Protein AF-A0A3M6WVE4-F1 (afdb_monomer)

Sequence (237 aa):
MPLAWTKKDKSYTLFGTTLKMPQSNSGRPRVLLFDIGGVCVVSPFQAILDYEKSKGIPPGWVNHSISATNPNGAWQKIERGDILLDADFFREFKADLQDEKRWRTYYAKYLASKREEKISDAAEEAAYQVPPVPDIDSEWLYWEMMRIARQPDPHMYPALKRLRRAADQSDGKLIIAALSNTSIFPPGHPFNDEKTPDGRQNKELKSLFDVFVSSAHVGMRKPDEDIYWYAITRVHE

Foldseek 3Di:
DPDQADPPQRWGQDPNDIDRDPDDPVDDDQEDEDEQAVFFFDHLVVLVQVQCVVQVHLPCLLVLLVVVCPPPALLNCQLLQVDAPDPVSLVRSQVSQQDQVSQLLVVLVSVCVVVVHDSVVSSVVSVPDRDHRDRDNSVVSVVSSVVRSLHGDPPNNVVLVVLLVVCVVVVSSHFYEYDYRDGDHPPPPLCCDCVHPNNVSVVVVVVSGPYYHRNSVNSHDPPDVVSVVVRVVRSVD

Nearest PDB structures (foldseek):
  5ak6-assembly1_A  TM=7.294E-01  e=6.846E-08  Homo sapiens
  4hai-assembly1_A  TM=7.499E-01  e=1.419E-07  Homo sapiens
  5ai8-assembly1_A-2  TM=7.772E-01  e=2.630E-07  Homo sapiens
  5alj-assembly1_A-2  TM=7.999E-01  e=4.874E-07  Homo sapiens
  5mwa-assembly1_A  TM=7.809E-01  e=7.634E-07  Homo sapiens

Mean predicted aligned error: 6.75 Å

pLDDT: mean 90.73, std 11.92, range [47.16, 98.62]

Solvent-accessible surface area (backbone atoms only — not comparable to full-atom values): 13269 Å² total; per-residue (Å²): 129,83,66,60,60,40,85,89,75,47,32,34,51,58,95,87,43,75,45,68,60,73,81,77,67,90,66,76,74,48,64,49,80,34,54,40,74,57,47,38,14,34,40,33,65,53,44,53,50,54,50,26,56,76,70,73,41,72,81,58,56,67,63,49,35,59,60,70,35,59,79,77,24,46,67,47,30,28,22,19,43,78,46,68,69,47,72,66,40,38,51,44,40,34,52,60,60,52,45,58,70,60,43,52,54,50,50,19,49,51,50,10,67,74,67,78,48,57,55,73,66,30,42,61,54,37,74,78,65,60,73,79,68,67,89,66,63,44,57,64,50,50,52,48,18,55,57,46,38,66,42,66,22,90,63,42,34,64,48,49,55,52,49,36,55,50,25,72,73,39,80,77,54,32,43,40,32,34,53,32,77,34,67,61,76,53,90,85,38,59,67,73,29,65,90,36,74,56,8,38,50,48,51,55,57,56,70,54,33,85,38,77,48,45,15,21,85,70,64,30,41,84,89,46,65,66,45,54,53,52,53,54,51,62,74,73,111

Organism: Hortaea werneckii (NCBI:txid91943)

Radius of gyration: 20.81 Å; Cα contacts (8 Å, |Δi|>4): 314; chains: 1; bounding box: 44×50×58 Å

Secondary structure (DSSP, 8-state):
---SEETTTTEEEETTEEEEPPP--SSPPSEEEE--BTTTB--THHHHHHHHHHTT--TTHHHHHHHHTTTTSHHHHHHHTSS-SSHHHHHHHHHHH--HHHHHHHHHHHHHHHHT--HHHHHHHHHHHPPPPP---HHHHHHHHHHHTTSBPTTHHHHHHHHHHHHHTTTTS-EEEEEE----PPTT-GGG-TTSHHHHHHHHHHTT-SEEEEHHHHT--TTSHHHHHHHHHHHH-

InterPro domains:
  IPR023214 HAD superfamily [G3DSA:3.40.50.1000] (29-236)
  IPR036412 HAD-like superfamily [SSF56784] (29-234)
  IPR052898 Acyl-CoA dehydrogenase 10-like [PTHR47829] (20-235)

Structure (mmCIF, N/CA/C/O backbone):
data_AF-A0A3M6WVE4-F1
#
_entry.id   AF-A0A3M6WVE4-F1
#
loop_
_atom_site.group_PDB
_atom_site.id
_atom_site.type_symbol
_atom_site.label_atom_id
_atom_site.label_alt_id
_atom_site.label_comp_id
_atom_site.label_asym_id
_atom_site.label_entity_id
_atom_site.label_seq_id
_atom_site.pdbx_PDB_ins_code
_atom_site.Cartn_x
_atom_site.Cartn_y
_atom_site.Cartn_z
_atom_site.occupancy
_atom_site.B_iso_or_equiv
_atom_site.auth_seq_id
_atom_site.auth_comp_id
_atom_site.auth_asym_id
_atom_site.auth_atom_id
_atom_site.pdbx_PDB_model_num
ATOM 1 N N . MET A 1 1 ? 16.506 23.354 7.898 1.00 47.16 1 MET A N 1
ATOM 2 C CA . MET A 1 1 ? 15.187 23.135 7.266 1.00 47.16 1 MET A CA 1
ATOM 3 C C . MET A 1 1 ? 14.114 23.628 8.224 1.00 47.16 1 MET A C 1
ATOM 5 O O . MET A 1 1 ? 14.291 23.402 9.419 1.00 47.16 1 MET A O 1
ATOM 9 N N . PRO A 1 2 ? 13.069 24.338 7.766 1.00 52.34 2 PRO A N 1
ATOM 10 C CA . PRO A 1 2 ? 11.946 24.672 8.635 1.00 52.34 2 PRO A CA 1
ATOM 11 C C . PRO A 1 2 ? 11.352 23.380 9.209 1.00 52.34 2 PRO A C 1
ATOM 13 O O . PRO A 1 2 ? 11.280 22.365 8.515 1.00 52.34 2 PRO A O 1
ATOM 16 N N . LEU A 1 3 ? 10.987 23.396 10.492 1.00 51.31 3 LEU A N 1
ATOM 17 C CA . LEU A 1 3 ? 10.237 22.295 11.090 1.00 51.31 3 LEU A CA 1
ATOM 18 C C . LEU A 1 3 ? 8.945 22.123 10.286 1.00 51.31 3 LEU A C 1
ATOM 20 O O . LEU A 1 3 ? 8.269 23.111 10.010 1.00 51.31 3 LEU A O 1
ATOM 24 N N . ALA A 1 4 ? 8.583 20.881 9.954 1.00 59.62 4 ALA A N 1
ATOM 25 C CA . ALA A 1 4 ? 7.329 20.578 9.256 1.00 59.62 4 ALA A CA 1
ATOM 26 C C . ALA A 1 4 ? 6.090 21.114 10.004 1.00 59.62 4 ALA A C 1
ATOM 28 O O . ALA A 1 4 ? 5.027 21.283 9.413 1.00 59.62 4 ALA A O 1
ATOM 29 N N . TRP A 1 5 ? 6.243 21.409 11.298 1.00 57.81 5 TRP A N 1
ATOM 30 C CA . TRP A 1 5 ? 5.212 21.957 12.158 1.00 57.81 5 TRP A CA 1
ATOM 31 C C . TRP A 1 5 ? 5.747 23.058 13.078 1.00 57.81 5 TRP A C 1
ATOM 33 O O . TRP A 1 5 ? 6.749 22.875 13.777 1.00 57.81 5 TRP A O 1
ATOM 43 N N . THR A 1 6 ? 5.022 24.173 13.150 1.00 67.94 6 THR A N 1
ATOM 44 C CA . THR A 1 6 ? 5.296 25.282 14.066 1.00 67.94 6 THR A CA 1
ATOM 45 C C . THR A 1 6 ? 4.200 25.389 15.127 1.00 67.94 6 THR A C 1
ATOM 47 O O . THR A 1 6 ? 3.062 25.792 14.892 1.00 67.94 6 THR A O 1
ATOM 50 N N . LYS A 1 7 ? 4.570 25.073 16.377 1.00 63.41 7 LYS A N 1
ATOM 51 C CA . LYS A 1 7 ? 3.687 25.196 17.555 1.00 63.41 7 LYS A CA 1
ATOM 52 C C . LYS A 1 7 ? 3.158 26.617 17.778 1.00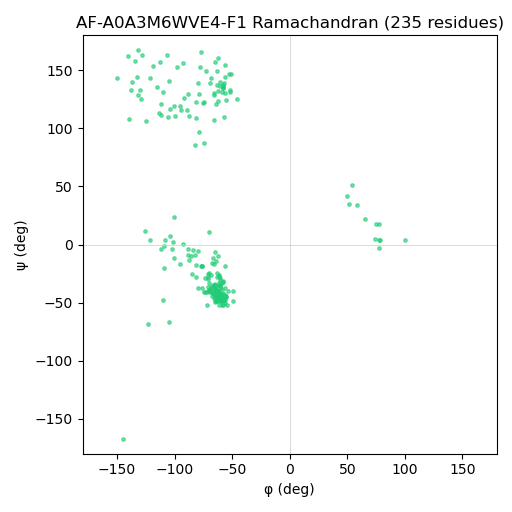 63.41 7 LYS A C 1
ATOM 54 O O . LYS A 1 7 ? 2.074 26.779 18.327 1.00 63.41 7 LYS A O 1
ATOM 59 N N . LYS A 1 8 ? 3.949 27.629 17.404 1.00 70.44 8 LYS A N 1
ATOM 60 C CA . LYS A 1 8 ? 3.720 29.042 17.743 1.00 70.44 8 LYS A CA 1
ATOM 61 C C . LYS A 1 8 ? 2.527 29.648 17.001 1.00 70.44 8 LYS A C 1
ATOM 63 O O . LYS A 1 8 ? 1.805 30.451 17.576 1.00 70.44 8 LYS A O 1
ATOM 68 N N . ASP A 1 9 ? 2.322 29.261 15.751 1.00 73.00 9 ASP A N 1
ATOM 69 C CA . ASP A 1 9 ? 1.288 29.798 14.860 1.00 73.00 9 ASP A CA 1
ATOM 70 C C . ASP A 1 9 ? 0.316 28.715 14.360 1.00 73.00 9 ASP A C 1
ATOM 72 O O . ASP A 1 9 ? -0.573 29.009 13.561 1.00 73.00 9 ASP A O 1
ATOM 76 N N . LYS A 1 10 ? 0.470 27.471 14.847 1.00 71.19 10 LYS A N 1
ATOM 77 C CA . LYS A 1 10 ? -0.303 26.290 14.434 1.00 71.19 10 LYS A CA 1
ATOM 78 C C . LYS A 1 10 ? -0.317 26.109 12.912 1.00 71.19 10 LYS A C 1
ATOM 80 O O . LYS A 1 10 ? -1.324 25.666 12.355 1.00 71.19 10 LYS A O 1
ATOM 85 N N . SER A 1 11 ? 0.778 26.458 12.241 1.00 73.56 11 SER A N 1
ATOM 86 C CA . SER A 1 11 ? 0.934 26.195 10.818 1.00 73.56 11 SER A CA 1
ATOM 87 C C . SER A 1 11 ? 1.758 24.928 10.581 1.00 73.56 11 SER A C 1
ATOM 89 O O . SER A 1 11 ? 2.541 24.485 11.430 1.00 73.56 11 SER A O 1
ATOM 91 N N . TYR A 1 12 ? 1.508 24.277 9.450 1.00 75.62 12 TYR A N 1
ATOM 92 C CA . TYR A 1 12 ? 2.340 23.185 8.964 1.00 75.62 12 TYR A CA 1
ATOM 93 C C . TYR A 1 12 ? 2.546 23.343 7.464 1.00 75.62 12 TYR A C 1
ATOM 95 O O . TYR A 1 12 ? 1.635 23.745 6.738 1.00 75.62 12 TYR A O 1
ATOM 103 N N . THR A 1 13 ? 3.762 23.065 7.004 1.00 70.75 13 THR A N 1
ATOM 104 C CA . THR A 1 13 ? 4.101 23.146 5.584 1.00 70.75 13 THR A CA 1
ATOM 105 C C . THR A 1 13 ? 4.066 21.746 5.002 1.00 70.75 13 THR A C 1
ATOM 107 O O . THR A 1 13 ? 4.924 20.919 5.308 1.00 70.75 13 THR A O 1
ATOM 110 N N . LEU A 1 14 ? 3.076 21.487 4.151 1.00 61.97 14 LEU A N 1
ATOM 111 C CA . LEU A 1 14 ? 2.953 20.242 3.404 1.00 61.97 14 LEU A CA 1
ATOM 112 C C . LEU A 1 14 ? 3.177 20.545 1.920 1.00 61.97 14 LEU A C 1
ATOM 114 O O . LEU A 1 14 ? 2.488 21.386 1.349 1.00 61.97 14 LEU A O 1
ATOM 118 N N . PHE A 1 15 ? 4.179 19.907 1.308 1.00 69.31 15 PHE A N 1
ATOM 119 C CA . PHE A 1 15 ? 4.539 20.100 -0.108 1.00 69.31 15 PHE A CA 1
ATOM 120 C C . PHE A 1 15 ? 4.696 21.578 -0.526 1.00 69.31 15 PHE A C 1
ATOM 122 O O . PHE A 1 15 ? 4.213 21.999 -1.571 1.00 69.31 15 PHE A O 1
ATOM 129 N N . GLY A 1 16 ? 5.333 22.397 0.318 1.00 70.69 16 GLY A N 1
ATOM 130 C CA . GLY A 1 16 ? 5.539 23.828 0.050 1.00 70.69 16 GLY A CA 1
ATOM 131 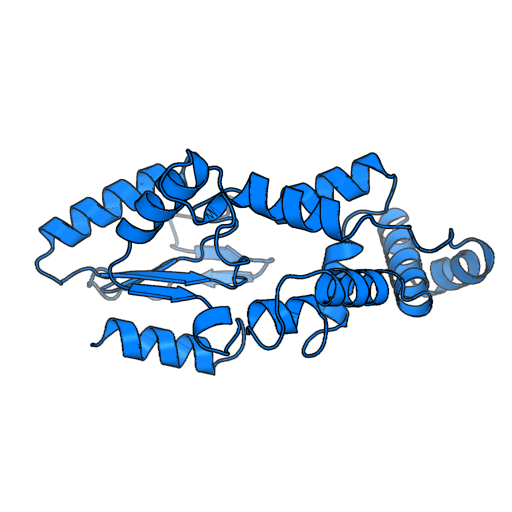C C . GLY A 1 16 ? 4.312 24.717 0.290 1.00 70.69 16 GLY A C 1
ATOM 132 O O . GLY A 1 16 ? 4.427 25.937 0.218 1.00 70.69 16 GLY A O 1
ATOM 133 N N . THR A 1 17 ? 3.164 24.137 0.649 1.00 69.31 17 THR A N 1
ATOM 134 C CA . THR A 1 17 ? 1.969 24.884 1.050 1.00 69.31 17 THR A CA 1
ATOM 135 C C . THR A 1 17 ? 1.924 25.006 2.566 1.00 69.31 17 THR A C 1
ATOM 137 O O . THR A 1 17 ? 1.854 24.003 3.276 1.00 69.31 17 THR A O 1
ATOM 140 N N . THR A 1 18 ? 1.947 26.235 3.079 1.00 79.81 18 THR A N 1
ATOM 141 C CA . THR A 1 18 ? 1.724 26.495 4.506 1.00 79.81 18 THR A CA 1
ATOM 142 C C . THR A 1 18 ? 0.230 26.505 4.788 1.00 79.81 18 THR A C 1
ATOM 144 O O . THR A 1 18 ? -0.484 27.439 4.424 1.00 79.81 18 THR A O 1
ATOM 147 N N . LEU A 1 19 ? -0.237 25.466 5.468 1.00 73.31 19 LEU A N 1
ATOM 148 C CA . LEU A 1 19 ? -1.608 25.347 5.928 1.00 73.31 19 LEU A CA 1
ATOM 149 C C . LEU A 1 19 ? -1.696 25.911 7.344 1.00 73.31 19 LEU A C 1
ATOM 151 O O . LEU A 1 19 ? -0.954 25.507 8.242 1.00 73.31 19 LEU A O 1
ATOM 155 N N . LYS A 1 20 ? -2.611 26.860 7.553 1.00 75.38 20 LYS A N 1
ATOM 156 C CA . LYS A 1 20 ? -3.010 27.269 8.900 1.00 75.38 20 LYS A CA 1
ATOM 157 C C . LYS A 1 20 ? -4.031 26.266 9.398 1.00 75.38 20 LYS A C 1
ATOM 159 O O . LYS A 1 20 ? -5.071 26.092 8.765 1.00 75.38 20 LYS A O 1
ATOM 164 N N . MET A 1 21 ? -3.751 25.625 10.529 1.00 65.62 21 MET A N 1
ATOM 165 C CA . MET A 1 21 ? -4.775 24.820 11.177 1.00 65.62 21 MET A CA 1
ATOM 166 C C . MET A 1 21 ? -5.984 25.714 11.480 1.00 65.62 21 MET A C 1
ATOM 168 O O . MET A 1 21 ? -5.791 26.842 11.953 1.00 65.62 21 MET A O 1
ATOM 172 N N . PRO A 1 22 ? -7.217 25.242 11.225 1.00 63.97 22 PRO A N 1
ATOM 173 C CA . PRO A 1 22 ? -8.409 25.972 11.625 1.00 63.97 22 PRO A CA 1
ATOM 174 C C . PRO A 1 22 ? -8.327 26.310 13.117 1.00 63.97 22 PRO A C 1
ATOM 176 O O . PRO A 1 22 ? -7.738 25.558 13.907 1.00 63.97 22 PRO A O 1
ATOM 179 N N . GLN A 1 23 ? -8.879 27.466 13.506 1.00 63.94 23 GLN A N 1
ATOM 180 C CA . GLN A 1 23 ? -8.955 27.824 14.920 1.00 63.94 23 GLN A CA 1
ATOM 181 C C . GLN A 1 23 ? -9.595 26.662 15.672 1.00 63.94 23 GLN A C 1
ATOM 183 O O . GLN A 1 23 ? -10.582 26.095 15.206 1.00 63.94 23 GLN A O 1
ATOM 188 N N . SER A 1 24 ? -8.966 26.250 16.776 1.00 58.06 24 SER A N 1
ATOM 189 C CA . SER A 1 24 ? -9.357 25.027 17.467 1.00 58.06 24 SER A CA 1
ATOM 190 C C . SER A 1 24 ? -10.823 25.123 17.844 1.00 58.06 24 SER A C 1
ATOM 192 O O . SER A 1 24 ? -11.173 25.870 18.758 1.00 58.06 24 SER A O 1
ATOM 194 N N . ASN A 1 25 ? -11.655 24.326 17.181 1.00 58.03 25 ASN A N 1
ATOM 195 C CA . ASN A 1 25 ? -12.884 23.885 17.801 1.00 58.03 25 ASN A CA 1
ATOM 196 C C . ASN A 1 25 ? -12.439 23.214 19.110 1.00 58.03 25 ASN A C 1
ATOM 198 O O . ASN A 1 25 ? -11.525 22.390 19.103 1.00 58.03 25 ASN A O 1
ATOM 202 N N . SER A 1 26 ? -12.964 23.656 20.249 1.00 57.34 26 SER A N 1
ATOM 203 C CA . SER A 1 26 ? -12.446 23.302 21.582 1.00 57.34 26 SER A CA 1
ATOM 204 C C . SER A 1 26 ? -12.583 21.811 21.931 1.00 57.34 26 SER A C 1
ATOM 206 O O . SER A 1 26 ? -12.061 21.361 22.952 1.00 57.34 26 SER A O 1
ATOM 208 N N . GLY A 1 27 ? -13.257 21.032 21.082 1.00 69.06 27 GLY A N 1
ATOM 209 C CA . GLY A 1 27 ? -13.388 19.587 21.198 1.00 69.06 27 GLY A CA 1
ATOM 210 C C . GLY A 1 27 ? -12.154 18.834 20.699 1.00 69.06 27 GLY A C 1
ATOM 211 O O . GLY A 1 27 ? -11.585 19.138 19.652 1.00 69.06 27 GLY A O 1
ATOM 212 N N . ARG A 1 28 ? -11.763 17.793 21.438 1.00 81.00 28 ARG A N 1
ATOM 213 C CA . ARG A 1 28 ? -10.837 16.771 20.930 1.00 81.00 28 ARG A CA 1
ATOM 214 C C . ARG A 1 28 ? -11.481 16.045 19.736 1.00 81.00 28 ARG A C 1
ATOM 216 O O . ARG A 1 28 ? -12.707 15.910 19.722 1.00 81.00 28 ARG A O 1
ATOM 223 N N . PRO A 1 29 ? -10.694 15.566 18.753 1.00 88.50 29 PRO A N 1
ATOM 224 C CA . PRO A 1 29 ? -11.235 14.755 17.668 1.00 88.50 29 PRO A CA 1
ATOM 225 C C . PRO A 1 29 ? -11.931 13.515 18.236 1.00 88.50 29 PRO A C 1
ATOM 227 O O . PRO A 1 29 ? -11.410 12.874 19.148 1.00 88.50 29 PRO A O 1
ATOM 230 N N . ARG A 1 30 ? -13.105 13.192 17.685 1.00 91.69 30 ARG A N 1
ATOM 231 C CA . ARG A 1 30 ? -13.865 11.986 18.048 1.00 91.69 30 ARG A CA 1
ATOM 232 C C . ARG A 1 30 ? -13.350 10.737 17.344 1.00 91.69 30 ARG A C 1
ATOM 234 O O . ARG A 1 30 ? -13.489 9.647 17.876 1.00 91.69 30 ARG A O 1
ATOM 241 N N . VAL A 1 31 ? -12.763 10.900 16.161 1.00 95.56 31 VAL A N 1
ATOM 242 C CA . VAL A 1 31 ? -12.251 9.806 15.333 1.00 95.56 31 VAL A CA 1
ATOM 243 C C . VAL A 1 31 ? -10.830 10.143 14.908 1.00 95.56 31 VAL A C 1
ATOM 245 O O . VAL A 1 31 ? -10.563 11.260 14.457 1.00 95.56 31 VAL A O 1
ATOM 248 N N . LEU A 1 32 ? -9.924 9.179 15.043 1.00 96.88 32 LEU A N 1
ATOM 249 C CA . LEU A 1 32 ? -8.602 9.211 14.429 1.00 96.88 32 LEU A CA 1
ATOM 250 C C . LEU A 1 32 ? -8.537 8.099 13.385 1.00 96.88 32 LEU A C 1
ATOM 252 O O . LEU A 1 32 ? -8.594 6.923 13.738 1.00 96.88 32 LEU A O 1
ATOM 256 N N . LEU A 1 33 ? -8.442 8.484 12.112 1.00 97.50 33 LEU A N 1
ATOM 257 C CA . LEU A 1 33 ? -8.376 7.564 10.981 1.00 97.50 33 LEU A CA 1
ATOM 258 C C . LEU A 1 33 ? -6.924 7.422 10.511 1.00 97.50 33 LEU A C 1
ATOM 260 O O . LEU A 1 33 ? -6.304 8.404 10.103 1.00 97.50 33 LEU A O 1
ATOM 264 N N . PHE A 1 34 ? -6.389 6.207 10.573 1.00 98.31 34 PHE A N 1
ATOM 265 C CA . PHE A 1 34 ? -5.004 5.891 10.238 1.00 98.31 34 PHE A CA 1
ATOM 266 C C . PHE A 1 34 ? -4.894 5.185 8.887 1.00 98.31 34 PHE A C 1
ATOM 268 O O . PHE A 1 34 ? -5.675 4.286 8.580 1.00 98.31 34 PHE A O 1
ATOM 275 N N . ASP A 1 35 ? -3.866 5.531 8.113 1.00 97.94 35 ASP A N 1
ATOM 276 C CA . ASP A 1 35 ? -3.313 4.567 7.160 1.00 97.94 35 ASP A CA 1
ATOM 277 C C . ASP A 1 35 ? -2.441 3.545 7.902 1.00 97.94 35 ASP A C 1
ATOM 279 O O . ASP A 1 35 ? -2.050 3.762 9.048 1.00 97.94 35 ASP A O 1
ATOM 283 N N . ILE A 1 36 ? -2.111 2.438 7.243 1.00 97.69 36 ILE A N 1
ATOM 284 C CA . ILE A 1 36 ? -1.305 1.366 7.824 1.00 97.69 36 ILE A CA 1
ATOM 285 C C . ILE A 1 36 ? 0.117 1.397 7.268 1.00 97.69 36 ILE A C 1
ATOM 287 O O . ILE A 1 36 ? 1.053 1.688 8.016 1.00 97.69 36 ILE A O 1
ATOM 291 N N . GLY A 1 37 ? 0.290 1.121 5.972 1.00 95.44 37 GLY A N 1
ATOM 292 C CA . GLY A 1 37 ? 1.603 1.074 5.324 1.00 95.44 37 GLY A CA 1
ATOM 293 C C . GLY A 1 37 ? 2.302 2.433 5.337 1.00 95.44 37 GLY A C 1
ATOM 294 O O . GLY A 1 37 ? 1.771 3.404 4.813 1.00 95.44 37 GLY A O 1
ATOM 295 N N . GLY A 1 38 ? 3.490 2.513 5.936 1.00 94.25 38 GLY A N 1
ATOM 296 C CA . GLY A 1 38 ? 4.240 3.767 6.068 1.00 94.25 38 GLY A CA 1
ATOM 297 C C . GLY A 1 38 ? 3.747 4.699 7.177 1.00 94.25 38 GLY A C 1
ATOM 298 O O . GLY A 1 38 ? 4.279 5.799 7.311 1.00 94.25 38 GLY A O 1
ATOM 299 N N . VAL A 1 39 ? 2.759 4.270 7.971 1.00 97.38 39 VAL A N 1
ATOM 300 C CA . VAL A 1 39 ? 2.268 5.005 9.144 1.00 97.38 39 VAL A CA 1
ATOM 301 C C . VAL A 1 39 ? 2.366 4.132 10.388 1.00 97.38 39 VAL A C 1
ATOM 303 O O . VAL A 1 39 ? 3.176 4.417 11.258 1.00 97.38 39 VAL A O 1
ATOM 306 N N . CYS A 1 40 ? 1.571 3.065 10.496 1.00 97.69 40 CYS A N 1
ATOM 307 C CA . CYS A 1 40 ? 1.607 2.158 11.651 1.00 97.69 40 CYS A CA 1
ATO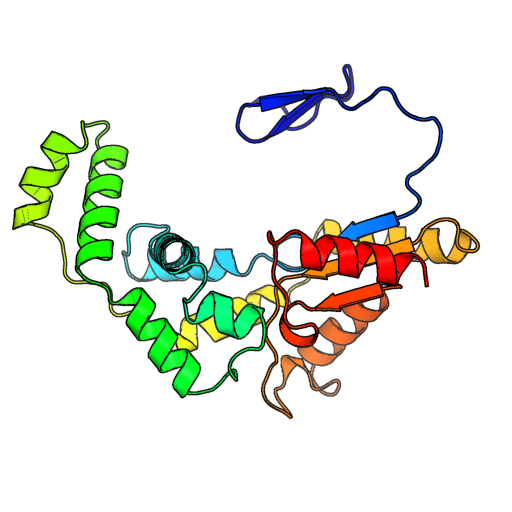M 308 C C . CYS A 1 40 ? 2.685 1.073 11.527 1.00 97.69 40 CYS A C 1
ATOM 310 O O . CYS A 1 40 ? 3.151 0.539 12.536 1.00 97.69 40 CYS A O 1
ATOM 312 N N . VAL A 1 41 ? 3.066 0.749 10.294 1.00 96.62 41 VAL A N 1
ATOM 313 C CA . VAL A 1 41 ? 4.142 -0.182 9.933 1.00 96.62 41 VAL A CA 1
ATOM 314 C C . VAL A 1 41 ? 5.085 0.500 8.950 1.00 96.62 41 VAL A C 1
ATOM 316 O O . VAL A 1 41 ? 4.718 1.499 8.327 1.00 96.62 41 VAL A O 1
ATOM 319 N N . VAL A 1 42 ? 6.286 -0.047 8.778 1.00 95.25 42 VAL A N 1
ATOM 320 C CA . VAL A 1 42 ? 7.268 0.475 7.819 1.00 95.25 42 VAL A CA 1
ATOM 321 C C . VAL A 1 42 ? 6.672 0.532 6.406 1.00 95.25 42 VAL A C 1
ATOM 323 O O . VAL A 1 42 ? 5.861 -0.309 6.010 1.00 95.25 42 VAL A O 1
ATOM 326 N N . SER A 1 43 ? 7.050 1.560 5.641 1.00 94.06 43 SER A N 1
ATOM 327 C CA . SER A 1 43 ? 6.535 1.765 4.286 1.00 94.06 43 SER A CA 1
ATOM 328 C C . SER A 1 43 ? 6.990 0.652 3.334 1.00 94.06 43 SER A C 1
ATOM 330 O O . SER A 1 43 ? 8.198 0.430 3.213 1.00 94.06 43 SER A O 1
ATOM 332 N N . PRO A 1 44 ? 6.071 0.009 2.584 1.00 92.19 44 PRO A N 1
ATOM 333 C CA . PRO A 1 44 ? 6.452 -0.939 1.538 1.00 92.19 44 PRO A CA 1
ATOM 334 C C . PRO A 1 44 ? 7.285 -0.272 0.433 1.00 92.19 44 PRO A C 1
ATOM 336 O O . PRO A 1 44 ? 8.128 -0.920 -0.177 1.00 92.19 44 PRO A O 1
ATOM 339 N N . PHE A 1 45 ? 7.137 1.038 0.207 1.00 91.75 45 PHE A N 1
ATOM 340 C CA . PHE A 1 45 ? 7.904 1.753 -0.820 1.00 91.75 45 PHE A CA 1
ATOM 341 C C . PHE A 1 45 ? 9.402 1.853 -0.514 1.00 91.75 45 PHE A C 1
ATOM 343 O O . PHE A 1 45 ? 10.188 2.117 -1.424 1.00 91.75 45 PHE A O 1
ATOM 350 N N . GLN A 1 46 ? 9.820 1.595 0.730 1.00 92.12 46 GLN A N 1
ATOM 351 C CA . GLN A 1 46 ? 11.239 1.463 1.048 1.00 92.12 46 GLN A CA 1
ATOM 352 C C . GLN A 1 46 ? 11.860 0.255 0.324 1.00 92.12 46 GLN A C 1
ATOM 354 O O . GLN A 1 46 ? 12.948 0.381 -0.229 1.00 92.12 46 GLN A O 1
ATOM 359 N N . ALA A 1 47 ? 11.136 -0.869 0.222 1.00 95.88 47 ALA A N 1
ATOM 360 C CA . ALA A 1 47 ? 11.586 -2.052 -0.521 1.00 95.88 47 ALA A CA 1
ATOM 361 C C . ALA A 1 47 ? 11.774 -1.762 -2.015 1.00 95.88 47 ALA A C 1
ATOM 363 O O . ALA A 1 47 ? 12.758 -2.200 -2.605 1.00 95.88 47 ALA A O 1
ATOM 364 N N . ILE A 1 48 ? 10.867 -0.981 -2.614 1.00 97.06 48 ILE A N 1
ATOM 365 C CA . ILE A 1 48 ? 11.006 -0.511 -4.001 1.00 97.06 48 ILE A CA 1
ATOM 366 C C . ILE A 1 48 ? 12.303 0.273 -4.168 1.00 97.06 48 ILE A C 1
ATOM 368 O O . ILE A 1 48 ? 13.100 -0.037 -5.049 1.00 97.06 48 ILE A O 1
ATOM 372 N N . LEU A 1 49 ? 12.523 1.269 -3.308 1.00 96.50 49 LEU A N 1
ATOM 373 C CA . LEU A 1 49 ? 13.691 2.136 -3.403 1.00 96.50 49 LEU A CA 1
ATOM 374 C C . LEU A 1 49 ? 14.999 1.346 -3.261 1.00 96.50 49 LEU A C 1
ATOM 376 O O . LEU A 1 49 ? 15.960 1.603 -3.988 1.00 96.50 49 LEU A O 1
ATOM 380 N N . ASP A 1 50 ? 15.045 0.401 -2.325 1.00 96.81 50 ASP A N 1
ATOM 381 C CA . ASP A 1 50 ? 16.228 -0.425 -2.090 1.00 96.81 50 ASP A CA 1
ATOM 382 C C . ASP A 1 50 ? 16.466 -1.404 -3.245 1.00 96.81 50 ASP A C 1
ATOM 384 O O . ASP A 1 50 ? 17.607 -1.562 -3.691 1.00 96.81 50 ASP A O 1
ATOM 388 N N . TYR A 1 51 ? 15.399 -1.982 -3.806 1.00 97.81 51 TYR A N 1
ATOM 389 C CA . TYR A 1 51 ? 15.483 -2.822 -4.996 1.00 97.81 51 TYR A CA 1
ATOM 390 C C . TYR A 1 51 ? 16.023 -2.048 -6.199 1.00 97.81 51 TYR A C 1
ATOM 392 O O . TYR A 1 51 ? 17.011 -2.470 -6.803 1.00 97.81 51 TYR A O 1
ATOM 400 N N . GLU A 1 52 ? 15.435 -0.890 -6.510 1.00 98.00 52 GLU A N 1
ATOM 401 C CA . GLU A 1 52 ? 15.851 -0.044 -7.630 1.00 98.00 52 GLU A CA 1
ATOM 402 C C . GLU A 1 52 ? 17.332 0.333 -7.513 1.00 98.00 52 GLU A C 1
ATOM 404 O O . GLU A 1 52 ? 18.104 0.116 -8.449 1.00 98.00 52 GLU A O 1
ATOM 409 N N . LYS A 1 53 ? 17.770 0.779 -6.328 1.00 97.38 53 LYS A N 1
ATOM 410 C CA . LYS A 1 53 ? 19.186 1.074 -6.057 1.00 97.38 53 LYS A CA 1
ATOM 411 C C . LYS A 1 53 ? 20.084 -0.141 -6.267 1.00 97.38 53 LYS A C 1
ATOM 413 O O . LYS A 1 53 ? 21.126 -0.011 -6.906 1.00 97.38 53 LYS A O 1
ATOM 418 N N . SER A 1 54 ? 19.691 -1.310 -5.757 1.00 97.06 54 SER A N 1
ATOM 419 C CA . SER A 1 54 ? 20.488 -2.541 -5.870 1.00 97.06 54 SER A CA 1
ATOM 420 C C . SER A 1 54 ? 20.678 -3.007 -7.319 1.00 97.06 54 SER A C 1
ATOM 422 O O . SER A 1 54 ? 21.655 -3.688 -7.627 1.00 97.06 54 SER A O 1
ATOM 424 N N . LYS A 1 55 ? 19.758 -2.625 -8.212 1.00 96.38 55 LYS A N 1
ATOM 425 C CA . LYS A 1 55 ? 19.764 -2.977 -9.637 1.00 96.38 55 LYS A CA 1
ATOM 426 C C . LYS A 1 55 ? 20.264 -1.849 -10.543 1.00 96.38 55 LYS A C 1
ATOM 428 O O . LYS A 1 55 ? 20.272 -2.017 -11.757 1.00 96.38 55 LYS A O 1
ATOM 433 N N . GLY A 1 56 ? 20.670 -0.708 -9.980 1.00 95.38 56 GLY A N 1
ATOM 434 C CA . GLY A 1 56 ? 21.061 0.467 -10.765 1.00 95.38 56 GLY A CA 1
ATOM 435 C C . GLY A 1 56 ? 19.902 1.085 -11.556 1.00 95.38 56 GLY A C 1
ATOM 436 O O . GLY A 1 56 ? 20.134 1.790 -12.536 1.00 95.38 56 GLY A O 1
ATOM 437 N N . ILE A 1 57 ? 18.660 0.825 -11.144 1.00 96.31 57 ILE A N 1
ATOM 438 C CA . ILE A 1 57 ? 17.466 1.420 -11.738 1.00 96.31 57 ILE A CA 1
ATOM 439 C C . ILE A 1 57 ? 17.332 2.847 -11.177 1.00 96.31 57 ILE A C 1
ATOM 441 O O . ILE A 1 57 ? 17.399 3.035 -9.958 1.00 96.31 57 ILE A O 1
ATOM 445 N N . PRO A 1 58 ? 17.147 3.870 -12.030 1.00 95.31 58 PRO A N 1
ATOM 446 C CA . PRO A 1 58 ? 16.757 5.207 -11.612 1.00 95.31 58 PRO A CA 1
ATOM 447 C C . PRO A 1 58 ? 15.598 5.173 -10.594 1.00 95.31 58 PRO A C 1
ATOM 449 O O . PRO A 1 58 ? 14.563 4.565 -10.874 1.00 95.31 58 PRO A O 1
ATOM 452 N N . PRO A 1 59 ? 15.759 5.802 -9.413 1.00 96.31 59 PRO A N 1
ATOM 453 C CA . PRO A 1 59 ? 14.768 5.714 -8.345 1.00 96.31 59 PRO A CA 1
ATOM 454 C C . PRO A 1 59 ? 13.396 6.285 -8.713 1.00 96.31 59 PRO A C 1
ATOM 456 O O . PRO A 1 59 ? 13.279 7.431 -9.157 1.00 96.31 59 PRO A O 1
ATOM 459 N N . GLY A 1 60 ? 12.344 5.522 -8.430 1.00 96.50 60 GLY A N 1
ATOM 460 C CA . GLY A 1 60 ? 10.947 5.891 -8.628 1.00 96.50 60 GLY A CA 1
ATOM 461 C C . GLY A 1 60 ? 10.297 5.312 -9.884 1.00 96.50 60 GLY A C 1
ATOM 462 O O . GLY A 1 60 ? 9.136 5.635 -10.134 1.00 96.50 60 GLY A O 1
ATOM 463 N N . TRP A 1 61 ? 10.986 4.468 -10.657 1.00 97.81 61 TRP A N 1
ATOM 464 C CA . TRP A 1 61 ? 10.429 3.817 -11.845 1.00 97.81 61 TRP A CA 1
ATOM 465 C C . TRP A 1 61 ? 9.195 2.964 -11.527 1.00 97.81 61 TRP A C 1
ATOM 467 O O . TRP A 1 61 ? 8.167 3.085 -12.200 1.00 97.81 61 TRP A O 1
ATOM 477 N N . VAL A 1 62 ? 9.257 2.143 -10.474 1.00 98.06 62 VAL A N 1
ATOM 478 C CA . VAL A 1 62 ? 8.141 1.267 -10.081 1.00 98.06 62 VAL A CA 1
ATOM 479 C C . VAL A 1 62 ? 6.932 2.105 -9.665 1.00 98.06 62 VAL A C 1
ATOM 481 O O . VAL A 1 62 ? 5.829 1.905 -10.171 1.00 98.06 62 VAL A O 1
ATOM 484 N N . ASN A 1 63 ? 7.140 3.110 -8.808 1.00 96.94 63 ASN A N 1
ATOM 485 C CA . ASN A 1 63 ? 6.071 4.008 -8.353 1.00 96.94 63 ASN A CA 1
ATOM 486 C C . ASN A 1 63 ? 5.476 4.835 -9.501 1.00 96.94 63 ASN A C 1
ATOM 488 O O . ASN A 1 63 ? 4.261 5.052 -9.548 1.00 96.94 63 ASN A O 1
ATOM 492 N N . HIS A 1 64 ? 6.315 5.283 -10.440 1.00 97.44 64 HIS A N 1
ATOM 493 C CA . HIS A 1 64 ? 5.869 5.965 -11.649 1.00 97.44 64 HIS A CA 1
ATOM 494 C C . HIS A 1 64 ? 4.964 5.059 -12.487 1.00 97.44 64 HIS A C 1
ATOM 496 O O . HIS A 1 64 ? 3.887 5.487 -12.898 1.00 97.44 64 HIS A O 1
ATOM 502 N N . SER A 1 65 ? 5.365 3.803 -12.688 1.00 98.19 65 SER A N 1
ATOM 503 C CA . SER A 1 65 ? 4.609 2.828 -13.475 1.00 98.19 65 SER A CA 1
ATOM 504 C C . SER A 1 65 ? 3.265 2.488 -12.837 1.00 98.19 65 SER A C 1
ATOM 506 O O . SER A 1 65 ? 2.251 2.609 -13.523 1.00 98.19 65 SER A O 1
ATOM 508 N N . ILE A 1 66 ? 3.246 2.204 -11.527 1.00 97.56 66 ILE A N 1
ATOM 509 C CA . ILE A 1 66 ? 2.017 1.993 -10.738 1.00 97.56 66 ILE A CA 1
ATOM 510 C C . ILE A 1 66 ? 1.076 3.195 -10.863 1.00 97.56 66 ILE A C 1
ATOM 512 O O . ILE A 1 66 ? -0.128 3.036 -11.043 1.00 97.56 66 ILE A O 1
ATOM 516 N N . SER A 1 67 ? 1.603 4.417 -10.765 1.00 96.56 67 SER A N 1
ATOM 517 C CA . SER A 1 67 ? 0.777 5.628 -10.848 1.00 96.56 67 SER A CA 1
ATOM 518 C C . SER A 1 67 ? 0.220 5.845 -12.255 1.00 96.56 67 SER A C 1
ATOM 520 O O . SER A 1 67 ? -0.932 6.240 -12.411 1.00 96.56 67 SER A O 1
ATOM 522 N N . ALA A 1 68 ? 1.024 5.578 -13.283 1.00 97.56 68 ALA A N 1
ATOM 523 C CA . ALA A 1 68 ? 0.665 5.807 -14.677 1.00 97.56 68 ALA A CA 1
ATOM 524 C C . ALA A 1 68 ? -0.310 4.760 -15.246 1.00 97.56 68 ALA A C 1
ATOM 526 O O . ALA A 1 68 ? -0.937 5.026 -16.267 1.00 97.56 68 ALA A O 1
ATOM 527 N N . THR A 1 69 ? -0.449 3.579 -14.630 1.00 97.44 69 THR A N 1
ATOM 528 C CA . THR A 1 69 ? -1.487 2.597 -15.001 1.00 97.44 69 THR A CA 1
ATOM 529 C C . THR A 1 69 ? -2.814 2.797 -14.264 1.00 97.44 69 THR A C 1
ATOM 531 O O . THR A 1 69 ? -3.796 2.127 -14.582 1.00 97.44 69 THR A O 1
ATOM 534 N N . ASN A 1 70 ? -2.907 3.743 -13.325 1.00 93.88 70 ASN A N 1
ATOM 535 C CA . ASN A 1 70 ? -4.163 4.076 -12.653 1.00 93.88 70 ASN A CA 1
ATOM 536 C C . ASN A 1 70 ? -5.244 4.515 -13.676 1.00 93.88 70 ASN A C 1
ATOM 538 O O . ASN A 1 70 ? -4.936 5.323 -14.553 1.00 93.88 70 ASN A O 1
ATOM 542 N N . PRO A 1 71 ? -6.504 4.037 -13.588 1.00 95.00 71 PRO A N 1
ATOM 543 C CA . PRO A 1 71 ? -7.074 3.178 -12.543 1.00 95.00 71 PRO A CA 1
ATOM 544 C C . PRO A 1 71 ? -7.025 1.670 -12.820 1.00 95.00 71 PRO A C 1
ATOM 546 O O . PRO A 1 71 ? -7.488 0.890 -11.988 1.00 95.00 71 PRO A O 1
ATOM 549 N N . ASN A 1 72 ? -6.481 1.248 -13.959 1.00 96.75 72 ASN A N 1
ATOM 550 C CA . ASN A 1 72 ? -6.668 -0.104 -14.491 1.00 96.75 72 ASN A CA 1
ATOM 551 C C . ASN A 1 72 ? -5.424 -0.999 -14.401 1.00 96.75 72 ASN A C 1
ATOM 553 O O . ASN A 1 72 ? -5.461 -2.122 -14.897 1.00 96.75 72 ASN A O 1
ATOM 557 N N . GLY A 1 73 ? -4.340 -0.526 -13.790 1.00 98.25 73 GLY A N 1
ATOM 558 C CA . GLY A 1 73 ? -3.136 -1.317 -13.562 1.00 98.25 73 GLY A CA 1
ATOM 559 C C . GLY A 1 73 ? -3.368 -2.483 -12.612 1.00 98.25 73 GLY A C 1
ATOM 560 O O . GLY A 1 73 ? -4.274 -2.453 -11.772 1.00 98.25 73 GLY A O 1
ATOM 561 N N . ALA A 1 74 ? -2.505 -3.492 -12.707 1.00 98.50 74 ALA A N 1
ATOM 562 C CA . ALA A 1 74 ? -2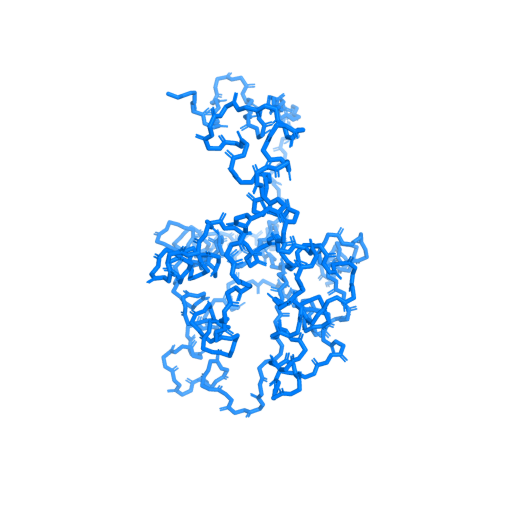.543 -4.678 -11.855 1.00 98.50 74 ALA A CA 1
ATOM 563 C C . ALA A 1 74 ? -2.536 -4.301 -10.366 1.00 98.50 74 ALA A C 1
ATOM 565 O O . ALA A 1 74 ? -3.293 -4.858 -9.573 1.00 98.50 74 ALA A O 1
ATOM 566 N N . TRP A 1 75 ? -1.735 -3.292 -9.999 1.00 98.12 75 TRP A N 1
ATOM 567 C CA . TRP A 1 75 ? -1.640 -2.782 -8.629 1.00 98.12 75 TRP A CA 1
ATOM 568 C C . TRP A 1 75 ? -2.960 -2.188 -8.117 1.00 98.12 75 TRP A C 1
ATOM 570 O O . TRP A 1 75 ? -3.356 -2.408 -6.975 1.00 98.12 75 TRP A O 1
ATOM 580 N N . GLN A 1 76 ? -3.676 -1.438 -8.953 1.00 98.25 76 GLN A N 1
ATOM 581 C CA . GLN A 1 76 ? -4.971 -0.881 -8.571 1.00 98.25 76 GLN A CA 1
ATOM 582 C C . GLN A 1 76 ? -6.042 -1.965 -8.459 1.00 98.25 76 GLN A C 1
ATOM 584 O O . GLN A 1 76 ? -6.836 -1.924 -7.521 1.00 98.25 76 GLN A O 1
ATOM 589 N N . LYS A 1 77 ? -6.042 -2.937 -9.381 1.00 98.56 77 LYS A N 1
ATOM 590 C CA . LYS A 1 77 ? -6.974 -4.071 -9.363 1.00 98.56 77 LYS A CA 1
ATOM 591 C C . LYS A 1 77 ? -6.820 -4.906 -8.090 1.00 98.56 77 LYS A C 1
ATOM 593 O O . LYS A 1 77 ? -7.815 -5.163 -7.418 1.00 98.56 77 LYS A O 1
ATOM 598 N N . ILE A 1 78 ? -5.592 -5.275 -7.708 1.00 98.31 78 ILE A N 1
ATOM 599 C CA . ILE A 1 78 ? -5.362 -6.031 -6.466 1.00 98.31 78 ILE A CA 1
ATOM 600 C C . ILE A 1 78 ? -5.726 -5.209 -5.222 1.00 98.31 78 ILE A C 1
ATOM 602 O O . ILE A 1 78 ? -6.271 -5.759 -4.268 1.00 98.31 78 ILE A O 1
ATOM 606 N N . GLU A 1 79 ? -5.489 -3.891 -5.231 1.00 98.00 79 GLU A N 1
ATOM 607 C CA . GLU A 1 79 ? -5.876 -3.028 -4.111 1.00 98.00 79 GLU A CA 1
ATOM 608 C C . GLU A 1 79 ? -7.393 -2.838 -3.987 1.00 98.00 79 GLU A C 1
ATOM 610 O O . GLU A 1 79 ? -7.870 -2.571 -2.887 1.00 98.00 79 GLU A O 1
ATOM 615 N N . ARG A 1 80 ? -8.160 -2.997 -5.070 1.00 98.12 80 ARG A N 1
ATOM 616 C CA . ARG A 1 80 ? -9.631 -3.054 -5.029 1.00 98.12 80 ARG A CA 1
ATOM 617 C C . ARG A 1 80 ? -10.180 -4.456 -4.783 1.00 98.12 80 ARG A C 1
ATOM 619 O O . ARG A 1 80 ? -11.342 -4.579 -4.428 1.00 98.12 80 ARG A O 1
ATOM 626 N N . GLY A 1 81 ? -9.357 -5.497 -4.893 1.00 98.00 81 GLY A N 1
ATOM 627 C CA . GLY A 1 81 ? -9.820 -6.884 -4.821 1.00 98.00 81 GLY A CA 1
ATOM 628 C C . GLY A 1 81 ? -10.496 -7.368 -6.110 1.00 98.00 81 GLY A C 1
ATOM 629 O O . GLY A 1 81 ? -11.187 -8.380 -6.081 1.00 98.00 81 GLY A O 1
ATOM 630 N N . ASP A 1 82 ? -10.282 -6.675 -7.235 1.00 98.25 82 ASP A N 1
ATOM 631 C CA . ASP A 1 82 ? -10.827 -7.041 -8.553 1.00 98.25 82 ASP A CA 1
ATOM 632 C C . ASP A 1 82 ? -10.199 -8.339 -9.099 1.00 98.25 82 ASP A C 1
ATOM 634 O O . ASP A 1 82 ? -10.796 -9.031 -9.922 1.00 98.25 82 ASP A O 1
ATOM 638 N N . ILE A 1 83 ? -8.967 -8.640 -8.674 1.00 98.12 83 ILE A N 1
ATOM 639 C CA . ILE A 1 83 ? -8.183 -9.817 -9.070 1.00 98.12 83 ILE A CA 1
ATOM 640 C C . ILE A 1 83 ? -7.541 -10.471 -7.845 1.00 98.12 83 ILE A C 1
ATOM 642 O O . ILE A 1 83 ? -7.334 -9.828 -6.811 1.00 98.12 83 ILE A O 1
ATOM 646 N N . LEU A 1 84 ? -7.199 -11.752 -7.975 1.00 98.00 84 LEU A N 1
ATOM 647 C CA . LEU A 1 84 ? -6.515 -12.518 -6.936 1.00 98.00 84 LEU A CA 1
ATOM 648 C C . LEU A 1 84 ? -5.015 -12.195 -6.896 1.00 98.00 84 LEU A C 1
ATOM 650 O O . LEU A 1 84 ? -4.411 -11.830 -7.901 1.00 98.00 84 LEU A O 1
ATOM 654 N N . LEU A 1 85 ? -4.403 -12.359 -5.721 1.00 98.19 85 LEU A N 1
ATOM 655 C CA . LEU A 1 85 ? -2.951 -12.319 -5.565 1.00 98.19 85 LEU A CA 1
ATOM 656 C C . LEU A 1 85 ? -2.349 -13.681 -5.927 1.00 98.19 85 LEU A C 1
ATOM 658 O O . LEU A 1 85 ? -2.143 -14.528 -5.057 1.00 98.19 85 LEU A O 1
ATOM 662 N N . ASP A 1 86 ? -2.091 -13.895 -7.208 1.00 97.81 86 ASP A N 1
ATOM 663 C CA . ASP A 1 86 ? -1.541 -15.138 -7.745 1.00 97.81 86 ASP A CA 1
ATOM 664 C C . ASP A 1 86 ? -0.579 -14.882 -8.924 1.00 97.81 86 ASP A C 1
ATOM 666 O O . ASP A 1 86 ? -0.134 -13.757 -9.169 1.00 97.81 86 ASP A O 1
ATOM 670 N N . ALA A 1 87 ? -0.229 -15.944 -9.653 1.00 98.06 87 ALA A N 1
ATOM 671 C CA . ALA A 1 87 ? 0.668 -15.871 -10.802 1.00 98.06 87 ALA A CA 1
ATOM 672 C C . ALA A 1 87 ? 0.146 -14.957 -11.928 1.00 98.06 87 ALA A C 1
ATOM 674 O O . ALA A 1 87 ? 0.952 -14.343 -12.634 1.00 98.06 87 ALA A O 1
ATOM 675 N N . ASP A 1 88 ? -1.175 -14.835 -12.099 1.00 98.38 88 ASP A N 1
ATOM 676 C CA . ASP A 1 88 ? -1.755 -13.963 -13.119 1.00 98.38 88 ASP A CA 1
ATOM 677 C C . ASP A 1 88 ? -1.571 -12.492 -12.734 1.00 98.38 88 ASP A C 1
ATOM 679 O O . ASP A 1 88 ? -1.150 -11.696 -13.579 1.00 98.38 88 ASP A O 1
ATOM 683 N N . PHE A 1 89 ? -1.750 -12.146 -11.452 1.00 98.56 89 PHE A N 1
ATOM 684 C CA . PHE A 1 89 ? -1.384 -10.820 -10.946 1.00 98.56 89 PHE A CA 1
ATOM 685 C C . PHE A 1 89 ? 0.094 -10.502 -11.195 1.00 98.56 89 PHE A C 1
ATOM 687 O O . PHE A 1 89 ? 0.403 -9.428 -11.712 1.00 98.56 89 PHE A O 1
ATOM 694 N N . PHE A 1 90 ? 1.019 -11.412 -10.869 1.00 98.62 90 PHE A N 1
ATOM 695 C CA . PHE A 1 90 ? 2.451 -11.143 -11.047 1.00 98.62 90 PHE A CA 1
ATOM 696 C C . PHE A 1 90 ? 2.840 -10.968 -12.517 1.00 98.62 90 PHE A C 1
ATOM 698 O O . PHE A 1 90 ? 3.695 -10.129 -12.825 1.00 98.62 90 PHE A O 1
ATOM 705 N N . ARG A 1 91 ? 2.178 -11.695 -13.428 1.00 98.56 91 ARG A N 1
ATOM 706 C CA . ARG A 1 91 ? 2.320 -11.512 -14.878 1.00 98.56 91 ARG A CA 1
ATOM 707 C C . ARG A 1 91 ? 1.813 -10.140 -15.324 1.00 98.56 91 ARG A C 1
ATOM 709 O O . ARG A 1 91 ? 2.535 -9.448 -16.039 1.00 98.56 91 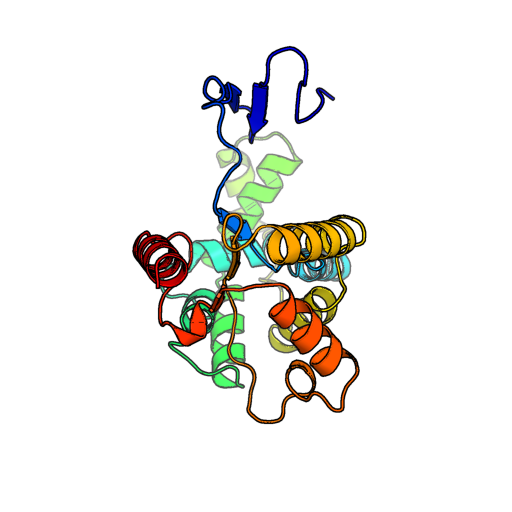ARG A O 1
ATOM 716 N N . GLU A 1 92 ? 0.611 -9.736 -14.908 1.00 98.56 92 GLU A N 1
ATOM 717 C CA . GLU A 1 92 ? 0.058 -8.413 -15.243 1.00 98.56 92 GLU A CA 1
ATOM 718 C C . GLU A 1 92 ? 0.914 -7.282 -14.662 1.00 98.56 92 GLU A C 1
ATOM 720 O O . GLU A 1 92 ? 1.252 -6.334 -15.367 1.00 98.56 92 GLU A O 1
ATOM 725 N N . PHE A 1 93 ? 1.340 -7.403 -13.403 1.00 98.62 93 PHE A N 1
ATOM 726 C CA . PHE A 1 93 ? 2.179 -6.396 -12.764 1.00 98.62 93 PHE A CA 1
ATOM 727 C C . PHE A 1 93 ? 3.550 -6.293 -13.437 1.00 98.62 93 PHE A C 1
ATOM 729 O O . PHE A 1 93 ? 4.053 -5.192 -13.642 1.00 98.62 93 PHE A O 1
ATOM 736 N N . LYS A 1 94 ? 4.141 -7.418 -13.861 1.00 98.56 94 LYS A N 1
ATOM 737 C CA . LYS A 1 94 ? 5.369 -7.394 -14.665 1.00 98.56 94 LYS A CA 1
ATOM 738 C C . LYS A 1 94 ? 5.153 -6.677 -15.999 1.00 98.56 94 LYS A C 1
ATOM 740 O O . LYS A 1 94 ? 5.985 -5.855 -16.371 1.00 98.56 94 LYS A O 1
ATOM 745 N N . ALA A 1 95 ? 4.040 -6.936 -16.685 1.00 98.38 95 ALA A N 1
ATOM 746 C CA . ALA A 1 95 ? 3.714 -6.263 -17.941 1.00 98.38 95 ALA A CA 1
ATOM 747 C C . ALA A 1 95 ? 3.566 -4.739 -17.761 1.00 98.38 95 ALA A C 1
ATOM 749 O O . ALA A 1 95 ? 4.124 -3.979 -18.553 1.00 98.38 95 ALA A O 1
ATOM 750 N N . ASP A 1 96 ? 2.914 -4.288 -16.683 1.00 98.25 96 ASP A N 1
ATOM 751 C CA . ASP A 1 96 ? 2.800 -2.862 -16.334 1.00 98.25 96 ASP A CA 1
ATOM 752 C C . ASP A 1 96 ? 4.174 -2.186 -16.144 1.00 98.25 96 ASP A C 1
ATOM 754 O O . ASP A 1 96 ? 4.339 -1.003 -16.457 1.00 98.25 96 ASP A O 1
ATOM 758 N N . LEU A 1 97 ? 5.167 -2.932 -15.645 1.00 98.38 97 LEU A N 1
ATOM 759 C CA . LEU A 1 97 ? 6.540 -2.468 -15.405 1.00 98.38 97 LEU A CA 1
ATOM 760 C C . LEU A 1 97 ? 7.455 -2.562 -16.637 1.00 98.38 97 LEU A C 1
ATOM 762 O O . LEU A 1 97 ? 8.570 -2.039 -16.596 1.00 98.38 97 LEU A O 1
ATOM 766 N N . GLN A 1 98 ? 7.015 -3.217 -17.716 1.00 97.69 98 GLN A N 1
ATOM 767 C CA . GLN A 1 98 ? 7.813 -3.472 -18.924 1.00 97.69 98 GLN A CA 1
ATOM 768 C C . GLN A 1 98 ? 7.457 -2.560 -20.115 1.00 97.69 98 GLN A C 1
ATOM 770 O O . GLN A 1 98 ? 7.973 -2.740 -21.217 1.00 97.69 98 GLN A O 1
ATOM 775 N N . ASP A 1 99 ? 6.605 -1.554 -19.907 1.00 97.62 99 ASP A N 1
ATOM 776 C CA . ASP A 1 99 ? 6.195 -0.603 -20.946 1.00 97.62 99 ASP A CA 1
ATOM 777 C C . ASP A 1 99 ? 7.375 0.265 -21.430 1.00 97.62 99 ASP A C 1
ATOM 779 O O . ASP A 1 99 ? 7.829 1.191 -20.749 1.00 97.62 99 ASP A O 1
ATOM 783 N N . GLU A 1 100 ? 7.859 -0.016 -22.645 1.00 95.88 100 GLU A N 1
ATOM 784 C CA . GLU A 1 100 ? 9.020 0.659 -23.236 1.00 95.88 100 GLU A CA 1
ATOM 785 C C . GLU A 1 100 ? 8.805 2.167 -23.426 1.00 95.88 100 GLU A C 1
ATOM 787 O O . GLU A 1 100 ? 9.701 2.977 -23.166 1.00 95.88 100 GLU A O 1
ATOM 792 N N . LYS A 1 101 ? 7.609 2.579 -23.855 1.00 94.88 101 LYS A N 1
ATOM 793 C CA . LYS A 1 101 ? 7.3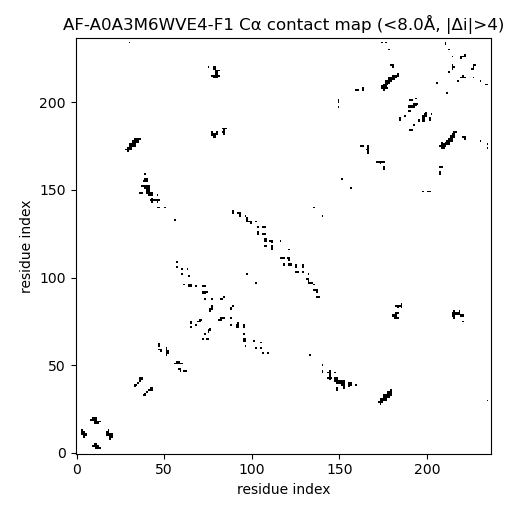09 3.992 -24.114 1.00 94.88 101 LYS A CA 1
ATOM 794 C C . LYS A 1 101 ? 7.326 4.792 -22.815 1.00 94.88 101 LYS A C 1
ATOM 796 O O . LYS A 1 101 ? 7.863 5.906 -22.759 1.00 94.88 101 LYS A O 1
ATOM 801 N N . ARG A 1 102 ? 6.744 4.222 -21.763 1.00 95.88 102 ARG A N 1
ATOM 802 C CA . ARG A 1 102 ? 6.733 4.795 -20.419 1.00 95.88 102 ARG A CA 1
ATOM 803 C C . ARG A 1 102 ? 8.139 4.861 -19.847 1.00 95.88 102 ARG A C 1
ATOM 805 O O . ARG A 1 102 ? 8.509 5.905 -19.315 1.00 95.88 102 ARG A O 1
ATOM 812 N N . TRP A 1 103 ? 8.936 3.812 -20.040 1.00 96.12 103 TRP A N 1
ATOM 813 C CA . TRP A 1 103 ? 10.328 3.773 -19.603 1.00 96.12 103 TRP A CA 1
ATOM 814 C C . TRP A 1 103 ? 11.155 4.890 -20.234 1.00 96.12 103 TRP A C 1
ATOM 816 O O . TRP A 1 103 ? 11.754 5.688 -19.517 1.00 96.12 103 TRP A O 1
ATOM 826 N N . ARG A 1 104 ? 11.108 5.027 -21.565 1.00 92.69 104 ARG A N 1
ATOM 827 C CA . ARG A 1 104 ? 11.803 6.102 -22.294 1.00 92.69 104 ARG A CA 1
ATOM 828 C C . ARG A 1 104 ? 11.395 7.486 -21.793 1.00 92.69 104 ARG A C 1
ATOM 830 O O . ARG A 1 104 ? 12.249 8.338 -21.556 1.00 92.69 104 ARG A O 1
ATOM 837 N N . THR A 1 105 ? 10.096 7.694 -21.574 1.00 92.50 105 THR A N 1
ATOM 838 C CA . THR A 1 105 ? 9.560 8.970 -21.074 1.00 92.50 105 THR A CA 1
ATOM 839 C C . THR A 1 105 ? 10.047 9.276 -19.657 1.00 92.50 105 THR A C 1
ATOM 841 O O . THR A 1 105 ? 10.438 10.406 -19.360 1.00 92.50 105 THR A O 1
ATOM 844 N N . TYR A 1 106 ? 10.013 8.283 -18.771 1.00 94.44 106 TYR A N 1
ATOM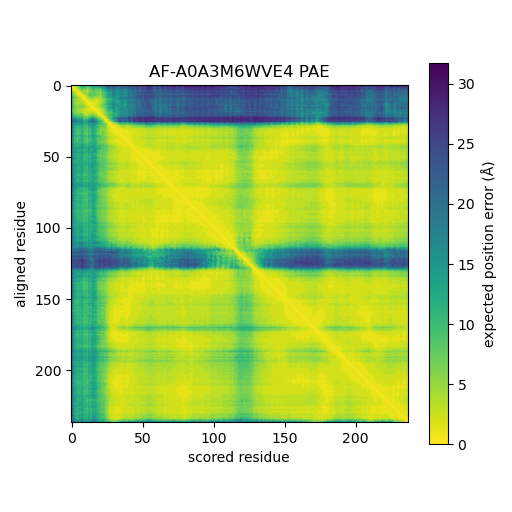 845 C CA . TYR A 1 106 ? 10.477 8.415 -17.397 1.00 94.44 106 TYR A CA 1
ATOM 846 C C . TYR A 1 106 ? 11.991 8.659 -17.338 1.00 94.44 106 TYR A C 1
ATOM 848 O O . TYR A 1 106 ? 12.431 9.588 -16.662 1.00 94.44 106 TYR A O 1
ATOM 856 N N . TYR A 1 107 ? 12.778 7.897 -18.101 1.00 92.62 107 TYR A N 1
ATOM 857 C CA . TYR A 1 107 ? 14.234 8.009 -18.133 1.00 92.62 107 TYR A CA 1
ATOM 858 C C . TYR A 1 107 ? 14.698 9.378 -18.650 1.00 92.62 107 TYR A C 1
ATOM 860 O O . TYR A 1 107 ? 15.556 10.006 -18.033 1.00 92.62 107 TYR A O 1
ATOM 868 N N . ALA A 1 108 ? 14.077 9.899 -19.715 1.00 89.62 108 ALA A N 1
ATOM 869 C CA . ALA A 1 108 ? 14.374 11.240 -20.225 1.00 89.62 108 ALA A CA 1
ATOM 870 C C . ALA A 1 108 ? 14.114 12.333 -19.169 1.00 89.62 108 ALA A C 1
ATOM 872 O O . ALA A 1 108 ? 14.948 13.215 -18.960 1.00 89.62 108 ALA A O 1
ATOM 873 N N . LYS A 1 109 ? 12.987 12.249 -18.444 1.00 89.62 109 LYS A N 1
ATOM 874 C CA . LYS A 1 109 ? 12.671 13.175 -17.339 1.00 89.62 109 LYS A CA 1
ATOM 875 C C . LYS A 1 109 ? 13.657 13.048 -16.180 1.00 89.62 109 LYS A C 1
ATOM 877 O O . LYS A 1 109 ? 14.056 14.060 -15.608 1.00 89.62 109 LYS A O 1
ATOM 882 N N . TYR A 1 110 ? 14.043 11.820 -15.840 1.00 90.94 110 TYR A N 1
ATOM 883 C CA . TYR A 1 110 ? 15.040 11.554 -14.811 1.00 90.94 110 TYR A CA 1
ATOM 884 C C . TYR A 1 110 ? 16.385 12.204 -15.161 1.00 90.94 110 TYR A C 1
ATOM 886 O O . TYR A 1 110 ? 16.942 12.911 -14.323 1.00 90.94 110 TYR A O 1
ATOM 894 N N . LEU A 1 111 ? 16.870 12.041 -16.399 1.00 87.88 111 LEU A N 1
ATOM 895 C CA . LEU A 1 111 ? 18.116 12.658 -16.862 1.00 87.88 111 LEU A CA 1
ATOM 896 C C . LEU A 1 111 ? 18.055 14.187 -16.847 1.00 87.88 111 LEU A C 1
ATOM 898 O O . LEU A 1 111 ? 18.948 14.809 -16.274 1.00 87.88 111 LEU A O 1
ATOM 902 N N . ALA A 1 112 ? 16.988 14.782 -17.393 1.00 86.00 112 ALA A N 1
ATOM 903 C CA . ALA A 1 112 ? 16.789 16.232 -17.363 1.00 86.00 112 ALA A CA 1
ATOM 904 C C . ALA A 1 112 ? 16.839 16.779 -15.926 1.00 86.00 112 ALA A C 1
ATOM 906 O O . ALA A 1 112 ? 17.545 17.745 -15.644 1.00 86.00 112 ALA A O 1
ATOM 907 N N . SER A 1 113 ? 16.163 16.106 -14.986 1.00 85.12 113 SER A N 1
ATOM 908 C CA . SER A 1 113 ? 16.193 16.481 -13.567 1.00 85.12 113 SER A CA 1
ATOM 909 C C . SER A 1 113 ? 17.572 16.308 -12.930 1.00 85.12 113 SER A C 1
ATOM 911 O O . SER A 1 113 ? 17.917 17.075 -12.036 1.00 85.12 113 SER A O 1
ATOM 913 N N . LYS A 1 114 ? 18.342 15.293 -13.331 1.00 84.12 114 LYS A N 1
ATOM 914 C CA . LYS A 1 114 ? 19.684 15.011 -12.799 1.00 84.12 114 LYS A CA 1
ATOM 915 C C . LYS A 1 114 ? 20.736 16.005 -13.288 1.00 84.12 114 LYS A C 1
ATOM 917 O O . LYS A 1 114 ? 21.723 16.199 -12.584 1.00 84.12 114 LYS A O 1
ATOM 922 N N . ARG A 1 115 ? 20.544 16.566 -14.485 1.00 84.25 115 ARG A N 1
ATOM 923 C CA . ARG A 1 115 ? 21.479 17.482 -15.157 1.00 84.25 115 ARG A CA 1
ATOM 924 C C . ARG A 1 115 ? 21.073 18.958 -15.073 1.00 84.25 115 ARG A C 1
ATOM 926 O O . ARG A 1 115 ? 21.838 19.801 -15.513 1.00 84.25 115 ARG A O 1
ATOM 933 N N . GLU A 1 116 ? 19.908 19.265 -14.498 1.00 77.75 116 GLU A N 1
ATOM 934 C CA . GLU A 1 116 ? 19.327 20.622 -14.473 1.00 77.75 116 GLU A CA 1
ATOM 935 C C . GLU A 1 116 ? 19.105 21.210 -15.885 1.00 77.75 116 GLU A C 1
ATOM 937 O O . GLU A 1 116 ? 19.195 22.416 -16.108 1.00 77.75 116 GLU A O 1
ATOM 942 N N . GLU A 1 117 ? 18.776 20.348 -16.850 1.00 78.56 117 GLU A N 1
ATOM 943 C CA . GLU A 1 117 ? 18.595 20.699 -18.264 1.00 78.56 117 GLU A CA 1
ATOM 944 C C . GLU A 1 117 ? 17.114 20.685 -18.673 1.00 78.56 117 GLU A C 1
ATOM 946 O O . GLU A 1 117 ? 16.247 20.118 -17.996 1.00 78.56 117 GLU A O 1
ATOM 951 N N . LYS A 1 118 ? 16.792 21.310 -19.814 1.00 73.88 118 LYS A N 1
ATOM 952 C CA . LYS A 1 118 ? 15.433 21.255 -20.365 1.00 73.88 118 LYS A CA 1
ATOM 953 C C . LYS A 1 118 ? 15.122 19.839 -20.846 1.00 73.88 118 LYS A C 1
ATOM 955 O O . LYS A 1 118 ? 15.950 19.168 -21.452 1.00 73.88 118 LYS A O 1
ATOM 960 N N . ILE A 1 119 ? 13.871 19.414 -20.655 1.00 70.12 119 ILE A N 1
ATOM 961 C CA . ILE A 1 119 ? 13.390 18.097 -21.109 1.00 70.12 119 ILE A CA 1
ATOM 962 C C . ILE A 1 119 ? 13.563 17.926 -22.628 1.00 70.12 119 ILE A C 1
ATOM 964 O O . ILE A 1 119 ? 13.812 16.811 -23.068 1.00 70.12 119 ILE A O 1
ATOM 968 N N . SER A 1 120 ? 13.456 19.005 -23.417 1.00 70.56 120 SER A N 1
ATOM 969 C CA . SER A 1 120 ? 13.688 18.977 -24.870 1.00 70.56 120 SER A CA 1
ATOM 970 C C . SER A 1 120 ? 15.084 18.478 -25.230 1.00 70.56 120 SER A C 1
ATOM 972 O O . SER A 1 120 ? 15.218 17.659 -26.132 1.00 70.56 120 SER A O 1
ATOM 974 N N . ASP A 1 121 ? 16.090 18.925 -24.482 1.00 67.50 121 ASP A N 1
ATOM 975 C CA . ASP A 1 121 ? 17.501 18.695 -24.784 1.00 67.50 121 ASP A CA 1
ATOM 976 C C . ASP A 1 121 ? 17.897 17.274 -24.333 1.00 67.50 121 ASP A C 1
ATOM 978 O O . ASP A 1 121 ? 18.568 16.538 -25.052 1.00 67.50 121 ASP A O 1
ATOM 982 N N . ALA A 1 122 ? 17.350 16.816 -23.199 1.00 65.94 122 ALA A N 1
ATOM 983 C CA . ALA A 1 122 ? 17.496 15.436 -22.730 1.00 65.94 122 ALA A CA 1
ATOM 984 C C . ALA A 1 122 ? 16.704 14.407 -23.567 1.00 65.94 122 ALA A C 1
ATOM 986 O O . ALA A 1 122 ? 17.082 13.236 -23.620 1.00 65.94 122 ALA A O 1
ATOM 987 N N . ALA A 1 123 ? 15.593 14.807 -24.201 1.00 63.78 123 ALA A N 1
ATOM 988 C CA . ALA A 1 123 ? 14.761 13.914 -25.011 1.00 63.78 123 ALA A CA 1
ATOM 989 C C . ALA A 1 123 ? 15.453 13.483 -26.315 1.00 63.78 123 ALA A C 1
ATOM 991 O O . ALA A 1 123 ? 15.253 12.350 -26.755 1.00 63.78 123 ALA A O 1
ATOM 992 N N . GLU A 1 124 ? 16.278 14.351 -26.904 1.00 63.03 124 GLU A N 1
ATOM 993 C CA . GLU A 1 124 ? 17.040 14.057 -28.123 1.00 63.03 124 GLU A CA 1
ATOM 994 C C . GLU A 1 124 ? 18.170 13.041 -27.860 1.00 63.03 124 GLU A C 1
ATOM 996 O O . GLU A 1 124 ? 18.343 12.097 -28.627 1.00 63.03 124 GLU A O 1
ATOM 1001 N N . GLU A 1 125 ? 18.865 13.135 -26.721 1.00 58.69 125 GLU A N 1
ATOM 1002 C CA . GLU A 1 125 ? 19.885 12.156 -26.302 1.00 58.69 125 GLU A CA 1
ATOM 1003 C C . GLU A 1 125 ? 19.261 10.828 -25.834 1.00 58.69 125 GLU A C 1
ATOM 1005 O O . GLU A 1 125 ? 19.718 9.740 -26.201 1.00 58.69 125 GLU A O 1
ATOM 1010 N N . ALA A 1 126 ? 18.156 10.896 -25.081 1.00 60.47 126 ALA A N 1
ATOM 1011 C CA . ALA A 1 126 ? 17.395 9.721 -24.664 1.00 60.47 126 ALA A CA 1
ATOM 1012 C C . ALA A 1 126 ? 16.828 8.930 -25.862 1.00 60.47 126 ALA A C 1
ATOM 1014 O O . ALA A 1 126 ? 16.661 7.711 -25.778 1.00 60.47 126 ALA A O 1
ATOM 1015 N N . ALA A 1 127 ? 16.583 9.577 -27.006 1.00 63.94 127 ALA A N 1
ATOM 1016 C CA . ALA A 1 127 ? 16.167 8.881 -28.222 1.00 63.94 127 ALA A CA 1
ATOM 1017 C C . ALA A 1 127 ? 17.214 7.858 -28.710 1.00 63.94 127 ALA A C 1
ATOM 1019 O O . ALA A 1 127 ? 16.827 6.829 -29.267 1.00 63.94 127 ALA A O 1
ATOM 1020 N N . TYR A 1 128 ? 18.506 8.084 -28.435 1.00 63.91 128 TYR A N 1
ATOM 1021 C CA . TYR A 1 128 ? 19.605 7.220 -28.882 1.00 63.91 128 TYR A CA 1
ATOM 1022 C C . TYR A 1 128 ? 20.286 6.411 -27.763 1.00 63.91 128 TYR A C 1
ATOM 1024 O O . TYR A 1 128 ? 20.916 5.402 -28.070 1.00 63.91 128 TYR A O 1
ATOM 1032 N N . GLN A 1 129 ? 20.160 6.805 -26.487 1.00 78.06 129 GLN A N 1
ATOM 1033 C CA . GLN A 1 129 ? 20.906 6.185 -25.373 1.00 78.06 129 GLN A CA 1
ATOM 1034 C C . GLN A 1 129 ? 20.059 5.661 -24.198 1.00 78.06 129 GLN A C 1
ATOM 1036 O O . GLN A 1 129 ? 20.616 5.316 -23.155 1.00 78.06 129 GLN A O 1
ATOM 1041 N N . VAL A 1 130 ? 18.727 5.572 -24.315 1.00 83.12 130 VAL A N 1
ATOM 1042 C CA . VAL A 1 130 ? 17.922 4.963 -23.238 1.00 83.12 130 VAL A CA 1
ATOM 1043 C C . VAL A 1 130 ? 18.315 3.486 -23.063 1.00 83.12 130 VAL A C 1
ATOM 1045 O O . VAL A 1 130 ? 18.229 2.724 -24.030 1.00 83.12 130 VAL A O 1
ATOM 1048 N N . PRO A 1 131 ? 18.729 3.056 -21.853 1.00 90.94 131 PRO A N 1
ATOM 1049 C CA . PRO A 1 131 ? 19.000 1.649 -21.575 1.00 90.94 131 PRO A CA 1
ATOM 1050 C C . PRO A 1 131 ? 17.723 0.813 -21.754 1.00 90.94 131 PRO A C 1
ATOM 1052 O O . PRO A 1 131 ? 16.621 1.364 -21.704 1.00 90.94 131 PRO A O 1
ATOM 1055 N N . PRO A 1 132 ? 17.829 -0.514 -21.936 1.00 94.19 132 PRO A N 1
ATOM 1056 C CA . PRO A 1 132 ? 16.649 -1.370 -22.014 1.00 94.19 132 PRO A CA 1
ATOM 1057 C C . PRO A 1 132 ? 15.773 -1.223 -20.764 1.00 94.19 132 PRO A C 1
ATOM 1059 O O . PRO A 1 132 ? 16.260 -0.869 -19.686 1.00 94.19 132 PRO A O 1
ATOM 1062 N N . VAL A 1 133 ? 14.476 -1.505 -20.916 1.00 96.50 133 VAL A N 1
ATOM 1063 C CA . VAL A 1 133 ? 13.542 -1.513 -19.785 1.00 96.50 133 VAL A CA 1
ATOM 1064 C C . VAL A 1 133 ? 14.067 -2.481 -18.719 1.00 96.50 133 VAL A C 1
ATOM 1066 O O . VAL A 1 133 ? 14.418 -3.612 -19.068 1.00 96.50 133 VAL A O 1
ATOM 1069 N N . PRO A 1 134 ? 14.151 -2.071 -17.441 1.00 96.19 134 PRO A N 1
ATOM 1070 C CA . PRO A 1 134 ? 14.637 -2.951 -16.392 1.00 96.19 134 PRO A CA 1
ATOM 1071 C C . PRO A 1 134 ? 13.784 -4.215 -16.274 1.00 96.19 134 PRO A C 1
ATOM 1073 O O . PRO A 1 134 ? 12.559 -4.138 -16.173 1.00 96.19 134 PRO A O 1
ATOM 1076 N N . ASP A 1 135 ? 14.431 -5.378 -16.230 1.00 96.50 135 ASP A N 1
ATOM 1077 C CA . ASP A 1 135 ? 13.750 -6.628 -15.902 1.00 96.50 135 ASP A CA 1
ATOM 1078 C C . ASP A 1 135 ? 13.561 -6.717 -14.384 1.00 96.50 135 ASP A C 1
ATOM 1080 O O . ASP A 1 135 ? 14.481 -7.055 -13.636 1.00 96.50 135 ASP A O 1
ATOM 1084 N N . ILE A 1 136 ? 12.372 -6.327 -13.925 1.00 97.75 136 ILE A N 1
ATOM 1085 C CA . ILE A 1 136 ? 12.001 -6.365 -12.512 1.00 97.75 136 ILE A CA 1
ATOM 1086 C C . ILE A 1 136 ? 11.406 -7.735 -12.184 1.00 97.75 136 ILE A C 1
ATOM 1088 O O . ILE A 1 136 ? 10.462 -8.201 -12.826 1.00 97.75 136 ILE A O 1
ATOM 1092 N N . ASP A 1 137 ? 11.931 -8.345 -11.127 1.00 98.12 137 ASP A N 1
ATOM 1093 C CA . ASP A 1 137 ? 11.315 -9.490 -10.462 1.00 98.12 137 ASP A CA 1
ATOM 1094 C C . ASP A 1 137 ? 10.113 -9.000 -9.640 1.00 98.12 137 ASP A C 1
ATOM 1096 O O . ASP A 1 137 ? 10.243 -8.602 -8.479 1.00 98.12 137 ASP A O 1
ATOM 1100 N N . SER A 1 138 ? 8.951 -8.927 -10.297 1.00 97.69 138 SER A N 1
ATOM 1101 C CA . SER A 1 138 ? 7.722 -8.357 -9.735 1.00 97.69 138 SER A CA 1
ATOM 1102 C C . SER A 1 138 ? 7.200 -9.152 -8.540 1.00 97.69 138 SER A C 1
ATOM 1104 O O . SER A 1 138 ? 6.694 -8.556 -7.588 1.00 97.69 138 SER A O 1
ATOM 1106 N N . GLU A 1 139 ? 7.349 -10.477 -8.567 1.00 98.19 139 GLU A N 1
ATOM 1107 C CA . GLU A 1 139 ? 6.902 -11.364 -7.499 1.00 98.19 139 GLU A CA 1
ATOM 1108 C C . GLU A 1 139 ? 7.786 -11.224 -6.263 1.00 98.19 139 GLU A C 1
ATOM 1110 O O . GLU A 1 139 ? 7.276 -10.940 -5.175 1.00 98.19 139 GLU A O 1
ATOM 1115 N N . TRP A 1 140 ? 9.109 -11.335 -6.423 1.00 98.12 140 TRP A N 1
ATOM 1116 C CA . TRP A 1 140 ? 10.031 -11.125 -5.310 1.00 98.12 140 TRP A CA 1
ATOM 1117 C C . TRP A 1 140 ? 9.848 -9.734 -4.700 1.00 98.12 140 TRP A C 1
ATOM 1119 O O . TRP A 1 140 ? 9.732 -9.600 -3.480 1.00 98.12 140 TRP A O 1
ATOM 1129 N N . LEU A 1 141 ? 9.764 -8.697 -5.543 1.00 98.25 141 LEU A N 1
ATOM 1130 C CA . LEU A 1 141 ? 9.620 -7.317 -5.086 1.00 98.25 141 LEU A CA 1
ATOM 1131 C C . LEU A 1 141 ? 8.328 -7.129 -4.291 1.00 98.25 141 LEU A C 1
ATOM 1133 O O . LEU A 1 141 ? 8.339 -6.504 -3.231 1.00 98.25 141 LEU A O 1
ATOM 1137 N N . TYR A 1 142 ? 7.217 -7.684 -4.775 1.00 98.06 142 TYR A N 1
ATOM 1138 C CA . TYR A 1 142 ? 5.945 -7.629 -4.070 1.00 98.06 142 TYR A CA 1
ATOM 1139 C C . TYR A 1 142 ? 6.027 -8.283 -2.689 1.00 98.06 142 TYR A C 1
ATOM 1141 O O . TYR A 1 142 ? 5.623 -7.679 -1.690 1.00 98.06 142 TYR A O 1
ATOM 1149 N N . TRP A 1 143 ? 6.576 -9.495 -2.602 1.00 97.56 143 TRP A N 1
ATOM 1150 C CA . TRP A 1 143 ? 6.684 -10.187 -1.321 1.00 97.56 143 TRP A CA 1
ATOM 1151 C C . TRP A 1 143 ? 7.641 -9.487 -0.362 1.00 97.56 143 TRP A C 1
ATOM 1153 O O . TRP A 1 143 ? 7.349 -9.412 0.833 1.00 97.56 143 TRP A O 1
ATOM 1163 N N . GLU A 1 144 ? 8.717 -8.888 -0.869 1.00 97.56 144 GLU A N 1
ATOM 1164 C CA . GLU A 1 144 ? 9.636 -8.096 -0.056 1.00 97.56 144 GLU A CA 1
ATOM 1165 C C . GLU A 1 144 ? 8.967 -6.824 0.488 1.00 97.56 144 GLU A C 1
ATOM 1167 O O . GLU A 1 144 ? 9.081 -6.522 1.681 1.00 97.56 144 GLU A O 1
ATOM 1172 N N . MET A 1 145 ? 8.169 -6.129 -0.332 1.00 97.31 145 MET A N 1
ATOM 1173 C CA . MET A 1 145 ? 7.319 -5.028 0.137 1.00 97.31 145 MET A CA 1
ATOM 1174 C C . MET A 1 145 ? 6.381 -5.481 1.256 1.00 97.31 145 MET A C 1
ATOM 1176 O O . MET A 1 145 ? 6.255 -4.805 2.281 1.00 97.31 145 MET A O 1
ATOM 1180 N N . MET A 1 146 ? 5.727 -6.633 1.083 1.00 96.75 146 MET A N 1
ATOM 1181 C CA . MET A 1 146 ? 4.816 -7.166 2.091 1.00 96.75 146 MET A CA 1
ATOM 1182 C C . MET A 1 146 ? 5.548 -7.566 3.370 1.00 96.75 146 MET A C 1
ATOM 1184 O O . MET A 1 146 ? 5.003 -7.325 4.444 1.00 96.75 146 MET A O 1
ATOM 1188 N N . ARG A 1 147 ? 6.762 -8.119 3.285 1.00 95.56 147 ARG A N 1
ATOM 1189 C CA . ARG A 1 147 ? 7.590 -8.479 4.443 1.00 95.56 147 ARG A CA 1
ATOM 1190 C C . ARG A 1 147 ? 7.992 -7.246 5.251 1.00 95.56 147 ARG A C 1
ATOM 1192 O O . ARG A 1 147 ? 7.820 -7.229 6.469 1.00 95.56 147 ARG A O 1
ATOM 1199 N N . ILE A 1 148 ? 8.487 -6.195 4.590 1.00 94.19 148 ILE A N 1
ATOM 1200 C CA . ILE A 1 148 ? 8.855 -4.936 5.259 1.00 94.19 148 ILE A CA 1
ATOM 1201 C C . ILE A 1 148 ? 7.633 -4.309 5.937 1.00 94.19 148 ILE A C 1
ATOM 1203 O O . ILE A 1 148 ? 7.707 -3.924 7.103 1.00 94.19 148 ILE A O 1
ATOM 1207 N N . ALA A 1 149 ? 6.482 -4.298 5.262 1.00 94.69 149 ALA A N 1
ATOM 1208 C CA . ALA A 1 149 ? 5.237 -3.741 5.786 1.00 94.69 149 ALA A CA 1
ATOM 1209 C C . ALA A 1 149 ? 4.590 -4.556 6.931 1.00 94.69 149 ALA A C 1
ATOM 1211 O O . ALA A 1 149 ? 3.446 -4.289 7.304 1.00 94.69 149 ALA A O 1
ATOM 1212 N N . ARG A 1 150 ? 5.273 -5.552 7.513 1.00 93.38 150 ARG A N 1
ATOM 1213 C CA . ARG A 1 150 ? 4.869 -6.166 8.795 1.00 93.38 150 ARG A CA 1
ATOM 1214 C C . ARG A 1 150 ? 5.659 -5.662 9.992 1.00 93.38 150 ARG A C 1
ATOM 1216 O O . ARG A 1 150 ? 5.245 -5.895 11.124 1.00 93.38 150 ARG A O 1
ATOM 1223 N N . GLN A 1 151 ? 6.749 -4.939 9.759 1.00 95.12 151 GLN A N 1
ATOM 1224 C CA . GLN A 1 151 ? 7.541 -4.361 10.834 1.00 95.12 151 GLN A CA 1
ATOM 1225 C C . GLN A 1 151 ? 6.797 -3.160 11.427 1.00 95.12 151 GLN A C 1
ATOM 1227 O O . GLN A 1 151 ? 6.485 -2.223 10.686 1.00 95.12 151 GLN A O 1
ATOM 1232 N N . PRO A 1 152 ? 6.500 -3.154 12.737 1.00 96.88 152 PRO A N 1
ATOM 1233 C CA . PRO A 1 152 ? 5.867 -2.008 13.373 1.00 96.88 152 PRO A CA 1
ATOM 1234 C C . PRO A 1 152 ? 6.733 -0.754 13.264 1.00 96.88 152 PRO A C 1
ATOM 1236 O O . PRO A 1 152 ? 7.948 -0.817 13.455 1.00 96.88 152 PRO A O 1
ATOM 1239 N N . ASP A 1 153 ? 6.109 0.395 13.006 1.00 96.94 153 ASP A N 1
ATOM 1240 C CA . ASP A 1 153 ? 6.835 1.662 13.017 1.00 96.94 153 ASP A CA 1
ATOM 1241 C C . ASP A 1 153 ? 7.322 1.979 14.449 1.00 96.94 153 ASP A C 1
ATOM 1243 O O . ASP A 1 153 ? 6.519 1.933 15.393 1.00 96.94 153 ASP A O 1
ATOM 1247 N N . PRO A 1 154 ? 8.609 2.322 14.652 1.00 96.06 154 PRO A N 1
ATOM 1248 C CA . PRO A 1 154 ? 9.187 2.486 15.988 1.00 96.06 154 PRO A CA 1
ATOM 1249 C C . PRO A 1 154 ? 8.596 3.659 16.785 1.00 96.06 154 PRO A C 1
ATOM 1251 O O . PRO A 1 154 ? 8.745 3.707 18.008 1.00 96.06 154 PRO A O 1
ATOM 1254 N N . HIS A 1 155 ? 7.916 4.602 16.131 1.00 94.88 155 HIS A N 1
ATOM 1255 C CA . HIS A 1 155 ? 7.352 5.791 16.766 1.00 94.88 155 HIS A CA 1
ATOM 1256 C C . HIS A 1 155 ? 5.827 5.746 16.819 1.00 94.88 155 HIS A C 1
ATOM 1258 O O . HIS A 1 155 ? 5.226 5.982 17.876 1.00 94.88 155 HIS A O 1
ATOM 1264 N N . MET A 1 156 ? 5.197 5.425 15.693 1.00 97.38 156 MET A N 1
ATOM 1265 C CA . MET A 1 156 ? 3.754 5.434 15.544 1.00 97.38 156 MET A CA 1
ATOM 1266 C C . MET A 1 156 ? 3.107 4.224 16.207 1.00 97.38 156 MET A C 1
ATOM 1268 O O . MET A 1 156 ? 2.070 4.387 16.841 1.00 97.38 156 MET A O 1
ATOM 1272 N N . TYR A 1 157 ? 3.714 3.034 16.160 1.00 97.19 157 TYR A N 1
ATOM 1273 C CA . TYR A 1 157 ? 3.115 1.853 16.787 1.00 97.19 157 TYR A CA 1
ATOM 1274 C C . TYR A 1 157 ? 2.989 1.998 18.319 1.00 97.19 157 TYR A C 1
ATOM 1276 O O . TYR A 1 157 ? 1.893 1.794 18.856 1.00 97.19 157 TYR A O 1
ATOM 1284 N N . PRO A 1 158 ? 4.016 2.469 19.064 1.00 97.81 158 PRO A N 1
ATOM 1285 C CA . PRO A 1 158 ? 3.847 2.803 20.479 1.00 97.81 158 PRO A CA 1
ATOM 1286 C C . PRO A 1 158 ? 2.830 3.925 20.734 1.00 97.81 158 PRO A C 1
ATOM 1288 O O . PRO A 1 158 ? 2.159 3.918 21.769 1.00 97.81 158 PRO A O 1
ATOM 1291 N N . ALA A 1 159 ? 2.716 4.905 19.830 1.00 98.19 159 ALA A N 1
ATOM 1292 C CA . ALA A 1 159 ? 1.721 5.971 19.938 1.00 98.19 159 ALA A CA 1
ATOM 1293 C C . ALA A 1 159 ? 0.294 5.443 19.753 1.00 98.19 159 ALA A C 1
ATOM 1295 O O . ALA A 1 159 ? -0.570 5.754 20.573 1.00 98.19 159 ALA A O 1
ATOM 1296 N N . LEU A 1 160 ? 0.073 4.581 18.762 1.00 98.44 160 LEU A N 1
ATOM 1297 C CA . LEU A 1 160 ? -1.195 3.910 18.505 1.00 98.44 160 LEU A CA 1
ATOM 1298 C C . LEU A 1 160 ? -1.644 3.085 19.717 1.00 98.44 160 LEU A C 1
ATOM 1300 O O . LEU A 1 160 ? -2.786 3.210 20.143 1.00 98.44 160 LEU A O 1
ATOM 1304 N N . LYS A 1 161 ? -0.736 2.346 20.371 1.00 98.44 161 LYS A N 1
ATOM 1305 C CA . LYS A 1 161 ? -1.052 1.636 21.627 1.00 98.44 161 LYS A CA 1
ATOM 1306 C C . LYS A 1 161 ? -1.496 2.577 22.752 1.00 98.44 161 LYS A C 1
ATOM 1308 O O . LYS A 1 161 ? -2.383 2.239 23.532 1.00 98.44 161 LYS A O 1
ATOM 1313 N N . ARG A 1 162 ? -0.894 3.769 22.866 1.00 98.38 162 ARG A N 1
ATOM 1314 C CA . ARG A 1 162 ? -1.339 4.784 23.841 1.00 98.38 162 ARG A CA 1
ATOM 1315 C C . ARG A 1 162 ? -2.719 5.337 23.489 1.00 98.38 162 ARG A C 1
ATOM 1317 O O . ARG A 1 162 ? -3.521 5.521 24.397 1.00 98.38 162 ARG A O 1
ATOM 1324 N N . LEU A 1 163 ? -2.983 5.577 22.205 1.00 97.88 163 LEU A N 1
ATOM 1325 C CA . LEU A 1 163 ? -4.279 6.047 21.718 1.00 97.88 163 LEU A CA 1
ATOM 1326 C C . LEU A 1 163 ? -5.380 5.009 21.936 1.00 97.88 163 LEU A C 1
ATOM 1328 O O . LEU A 1 163 ? -6.432 5.380 22.437 1.00 97.88 163 LEU A O 1
ATOM 1332 N N . ARG A 1 164 ? -5.110 3.724 21.677 1.00 98.06 164 ARG A N 1
ATOM 1333 C CA . ARG A 1 164 ? -6.016 2.614 22.004 1.00 98.06 164 ARG A CA 1
ATOM 1334 C C . ARG A 1 164 ? -6.400 2.620 23.483 1.00 98.06 164 ARG A C 1
ATOM 1336 O O . ARG A 1 164 ? -7.577 2.702 23.799 1.00 98.06 164 ARG A O 1
ATOM 1343 N N . ARG A 1 165 ? -5.418 2.676 24.394 1.00 98.12 165 ARG A N 1
ATOM 1344 C CA . ARG A 1 165 ? -5.698 2.765 25.843 1.00 98.12 165 ARG A CA 1
ATOM 1345 C C . ARG A 1 165 ? -6.527 3.997 26.215 1.00 98.12 165 ARG A C 1
ATOM 1347 O O . ARG A 1 165 ? -7.380 3.915 27.090 1.00 98.12 165 ARG A O 1
ATOM 1354 N N . ALA A 1 166 ? -6.269 5.138 25.575 1.00 96.94 166 ALA A N 1
ATOM 1355 C CA . ALA A 1 166 ? -7.056 6.347 25.797 1.00 96.94 166 ALA A CA 1
ATOM 1356 C C . ALA A 1 166 ? -8.492 6.204 25.268 1.00 96.94 166 ALA A C 1
ATOM 1358 O O . ALA A 1 166 ? -9.413 6.699 25.909 1.00 96.94 166 ALA A O 1
ATOM 1359 N N . ALA A 1 167 ? -8.683 5.525 24.134 1.00 96.94 167 ALA A N 1
ATOM 1360 C CA . ALA A 1 167 ? -9.992 5.216 23.572 1.00 96.94 167 ALA A CA 1
ATOM 1361 C C . ALA A 1 167 ? -10.784 4.266 24.482 1.00 96.94 167 ALA A C 1
ATOM 1363 O O . ALA A 1 167 ? -11.938 4.560 24.790 1.00 96.94 167 ALA A O 1
ATOM 1364 N N . ASP A 1 168 ? -10.142 3.232 25.031 1.00 97.12 168 ASP A N 1
ATOM 1365 C CA . ASP A 1 168 ? -10.760 2.300 25.990 1.00 97.12 168 ASP A CA 1
ATOM 1366 C C . ASP A 1 168 ? -11.250 3.013 27.262 1.00 97.12 168 ASP A C 1
ATOM 1368 O O . ASP A 1 168 ? -12.285 2.674 27.825 1.00 97.12 168 ASP A O 1
ATOM 1372 N N . GLN A 1 169 ? -10.532 4.051 27.700 1.00 97.06 169 GLN A N 1
ATOM 1373 C CA . GLN A 1 169 ? -10.895 4.883 28.855 1.00 97.06 169 GLN A CA 1
ATOM 1374 C C . GLN A 1 169 ? -11.884 6.007 28.513 1.00 97.06 169 GLN A C 1
ATOM 1376 O O . GLN A 1 169 ? -12.293 6.760 29.398 1.00 97.06 169 GLN A O 1
ATOM 1381 N N . SER A 1 170 ? -12.225 6.178 27.234 1.00 94.31 170 SER A N 1
ATOM 1382 C CA . SER A 1 170 ? -12.995 7.330 26.763 1.00 94.31 170 SER A CA 1
ATOM 1383 C C . SER A 1 170 ? -14.507 7.137 26.817 1.00 94.31 170 SER A C 1
ATOM 1385 O O . SER A 1 170 ? -15.219 8.118 26.600 1.00 94.31 170 SER A O 1
ATOM 1387 N N . ASP A 1 171 ? -14.987 5.919 27.092 1.00 92.62 171 ASP A N 1
ATOM 1388 C CA . ASP A 1 171 ? -16.415 5.572 27.055 1.00 92.62 171 ASP A CA 1
ATOM 1389 C C . ASP A 1 171 ? -17.052 5.947 25.699 1.00 92.62 171 ASP A C 1
ATOM 1391 O O . ASP A 1 171 ? -18.001 6.722 25.605 1.00 92.62 171 ASP A O 1
ATOM 1395 N N . GLY A 1 172 ? -16.411 5.506 24.607 1.00 90.38 172 GLY A N 1
ATOM 1396 C CA . GLY A 1 172 ? -16.859 5.753 23.228 1.00 90.38 172 GLY A CA 1
ATOM 1397 C C . GLY A 1 172 ? -16.646 7.180 22.698 1.00 90.38 172 GLY A C 1
ATOM 1398 O O . GLY A 1 172 ? -17.061 7.498 21.583 1.00 90.38 172 GLY A O 1
ATOM 1399 N N . LYS A 1 173 ? -15.993 8.073 23.456 1.00 92.38 173 LYS A N 1
ATOM 1400 C CA . LYS A 1 173 ? -15.727 9.459 23.011 1.00 92.38 173 LYS A CA 1
ATOM 1401 C C . LYS A 1 173 ? -14.585 9.571 21.998 1.00 92.38 173 LYS A C 1
ATOM 1403 O O . LYS A 1 173 ? -14.486 10.602 21.330 1.00 92.38 173 LYS A O 1
ATOM 1408 N N . LEU A 1 174 ? -13.732 8.553 21.905 1.00 95.50 174 LEU A N 1
ATOM 1409 C CA . LEU A 1 174 ? -12.644 8.445 20.939 1.00 95.50 174 LEU A CA 1
ATOM 1410 C C . LEU A 1 174 ? -12.708 7.089 20.229 1.00 95.50 174 LEU A C 1
ATOM 1412 O O . LEU A 1 174 ? -12.656 6.053 20.882 1.00 95.50 174 LEU A O 1
ATOM 1416 N N . ILE A 1 175 ? -12.749 7.129 18.900 1.00 96.94 175 ILE A N 1
ATOM 1417 C CA . ILE A 1 175 ? -12.709 5.975 18.000 1.00 96.94 175 ILE A CA 1
ATOM 1418 C C . ILE A 1 175 ? -11.363 5.971 17.274 1.00 96.94 175 ILE A C 1
ATOM 1420 O O . ILE A 1 175 ? -10.934 6.990 16.717 1.00 96.94 175 ILE A O 1
ATOM 1424 N N . ILE A 1 176 ? -10.700 4.820 17.265 1.00 98.19 176 ILE A N 1
ATOM 1425 C CA . ILE A 1 176 ? -9.460 4.569 16.534 1.00 98.19 176 ILE A CA 1
ATOM 1426 C C . ILE A 1 176 ? -9.804 3.709 15.322 1.00 98.19 176 ILE A C 1
ATOM 1428 O O . ILE A 1 176 ? -10.146 2.538 15.458 1.00 98.19 176 ILE A O 1
ATOM 1432 N N . ALA A 1 177 ? -9.717 4.287 14.129 1.00 98.38 177 ALA A N 1
ATOM 1433 C CA . ALA A 1 177 ? -10.084 3.623 12.886 1.00 98.38 177 ALA A CA 1
ATOM 1434 C C . ALA A 1 177 ? -8.886 3.516 11.936 1.00 98.38 177 ALA A C 1
ATOM 1436 O O . ALA A 1 177 ? -7.968 4.336 11.979 1.00 98.38 177 ALA A O 1
ATOM 1437 N N . ALA A 1 178 ? -8.907 2.522 11.055 1.00 98.50 178 ALA A N 1
ATOM 1438 C CA . ALA A 1 178 ? -7.941 2.356 9.977 1.00 98.50 178 ALA A CA 1
ATOM 1439 C C . ALA A 1 178 ? -8.634 2.345 8.613 1.00 98.50 178 ALA A C 1
ATOM 1441 O O . ALA A 1 178 ? -9.708 1.765 8.457 1.00 98.50 178 ALA A O 1
ATOM 1442 N N . LEU A 1 179 ? -7.978 2.942 7.620 1.00 98.62 179 LEU A N 1
ATOM 1443 C CA . LEU A 1 179 ? -8.352 2.899 6.212 1.00 98.62 179 LEU A CA 1
ATOM 1444 C C . LEU A 1 179 ? -7.089 2.747 5.360 1.00 98.62 179 LEU A C 1
ATOM 1446 O O . LEU A 1 179 ? -6.307 3.692 5.199 1.00 98.62 179 LEU A O 1
ATOM 1450 N N . SER A 1 180 ? -6.896 1.565 4.779 1.00 98.06 180 SER A N 1
ATOM 1451 C CA . SER A 1 180 ? -5.677 1.260 4.032 1.00 98.06 180 SER A CA 1
ATOM 1452 C C . SER A 1 180 ? -5.953 0.618 2.682 1.00 98.06 180 SER A C 1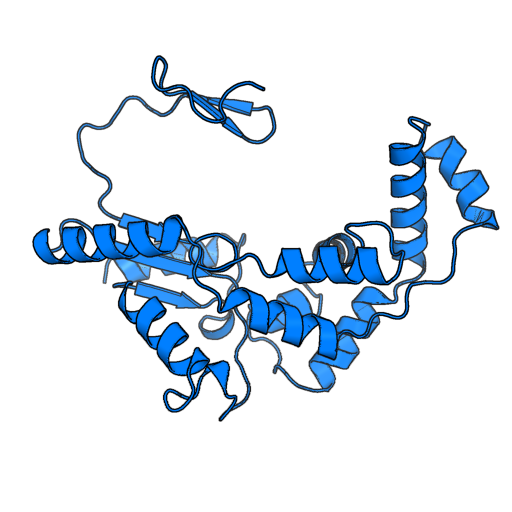
ATOM 1454 O O . SER A 1 180 ? -6.880 -0.184 2.541 1.00 98.06 180 SER A O 1
ATOM 1456 N N . ASN A 1 181 ? -5.114 0.975 1.705 1.00 98.06 181 ASN A N 1
ATOM 1457 C CA . ASN A 1 181 ? -5.032 0.230 0.462 1.00 98.06 181 ASN A CA 1
ATOM 1458 C C . ASN A 1 181 ? -4.260 -1.065 0.747 1.00 98.06 181 ASN A C 1
ATOM 1460 O O . ASN A 1 181 ? -3.145 -1.040 1.261 1.00 98.06 181 ASN A O 1
ATOM 1464 N N . THR A 1 182 ? -4.888 -2.198 0.483 1.00 96.81 182 THR A N 1
ATOM 1465 C CA . THR A 1 182 ? -4.448 -3.534 0.902 1.00 96.81 182 THR A CA 1
ATOM 1466 C C . THR A 1 182 ? -4.699 -4.528 -0.213 1.00 96.81 182 THR A C 1
ATOM 1468 O O . THR A 1 182 ? -5.562 -4.282 -1.040 1.00 96.81 182 THR A O 1
ATOM 1471 N N . SER A 1 183 ? -4.052 -5.682 -0.157 1.00 96.75 183 SER A N 1
ATOM 1472 C CA . SER A 1 183 ? -4.345 -6.849 -0.986 1.00 96.75 183 SER A CA 1
ATOM 1473 C C . SER A 1 183 ? -4.907 -7.995 -0.139 1.00 96.75 183 SER A C 1
ATOM 1475 O O . SER A 1 183 ? -4.678 -8.066 1.074 1.00 96.75 183 SER A O 1
ATOM 1477 N N . ILE A 1 184 ? -5.642 -8.909 -0.773 1.00 97.31 184 ILE A N 1
ATOM 1478 C CA . ILE A 1 184 ? -6.097 -10.151 -0.139 1.00 97.31 184 ILE A CA 1
ATOM 1479 C C . ILE A 1 184 ? -5.023 -11.216 -0.368 1.00 97.31 184 ILE A C 1
ATOM 1481 O O . ILE A 1 184 ? -4.752 -11.594 -1.506 1.00 97.31 184 ILE A O 1
ATOM 1485 N N . PHE A 1 185 ? -4.390 -11.696 0.705 1.00 95.94 185 PHE A N 1
ATOM 1486 C CA . PHE A 1 185 ? -3.420 -12.788 0.591 1.00 95.94 185 PHE A CA 1
ATOM 1487 C C . PHE A 1 185 ? -4.110 -14.130 0.311 1.00 95.94 185 PHE A C 1
ATOM 1489 O O . PHE A 1 185 ? -5.221 -14.344 0.809 1.00 95.94 185 PHE A O 1
ATOM 1496 N N . PRO A 1 186 ? -3.442 -15.056 -0.406 1.00 95.31 186 PRO A N 1
ATOM 1497 C CA . PRO A 1 186 ? -3.944 -16.406 -0.609 1.00 95.31 186 PRO A CA 1
ATOM 1498 C C . PRO A 1 186 ? -4.349 -17.085 0.708 1.00 95.31 186 PRO A C 1
ATOM 1500 O O . PRO A 1 186 ? -3.704 -16.862 1.744 1.00 95.31 186 PRO A O 1
ATOM 1503 N N . PRO A 1 187 ? -5.382 -17.945 0.693 1.00 92.62 187 PRO A N 1
ATOM 1504 C CA . PRO A 1 187 ? -5.749 -18.739 1.857 1.00 92.62 187 PRO A CA 1
ATOM 1505 C C . PRO A 1 187 ? -4.547 -19.510 2.419 1.00 92.62 187 PRO A C 1
ATOM 1507 O O . PRO A 1 187 ? -3.797 -20.140 1.679 1.00 92.62 187 PRO A O 1
ATOM 1510 N N . GLY A 1 188 ? -4.356 -19.452 3.738 1.00 91.12 188 GLY A N 1
ATOM 1511 C CA . GLY A 1 188 ? -3.248 -20.133 4.418 1.00 91.12 188 GLY A CA 1
ATOM 1512 C C . GLY A 1 188 ? -1.880 -19.452 4.293 1.00 91.12 188 GLY A C 1
ATOM 1513 O O . GLY A 1 188 ? -0.900 -19.992 4.800 1.00 91.12 188 GLY A O 1
ATOM 1514 N N . HIS A 1 189 ? -1.784 -18.273 3.667 1.00 94.81 189 HIS A N 1
ATOM 1515 C CA . HIS A 1 189 ? -0.517 -17.547 3.594 1.00 94.81 189 HIS A CA 1
ATOM 1516 C C . HIS A 1 189 ? 0.012 -17.187 5.004 1.00 94.81 189 HIS A C 1
ATOM 1518 O O . HIS A 1 189 ? -0.766 -16.678 5.820 1.00 94.81 189 HIS A O 1
ATOM 1524 N N . PRO A 1 190 ? 1.322 -17.351 5.296 1.00 93.81 190 PRO A N 1
ATOM 1525 C CA . PRO A 1 190 ? 1.910 -17.111 6.620 1.00 93.81 190 PRO A CA 1
ATOM 1526 C C . PRO A 1 190 ? 1.539 -15.769 7.262 1.00 93.81 190 PRO A C 1
ATOM 1528 O O . PRO A 1 190 ? 1.222 -15.716 8.444 1.00 93.81 190 PRO A O 1
ATOM 1531 N N . PHE A 1 191 ? 1.483 -14.688 6.479 1.00 93.44 191 PHE A N 1
ATOM 1532 C CA . PHE A 1 191 ? 1.123 -13.347 6.976 1.00 93.44 191 PHE A CA 1
ATOM 1533 C C . PHE A 1 191 ? -0.313 -13.213 7.520 1.00 93.44 191 PHE A C 1
ATOM 1535 O O . PHE A 1 191 ? -0.616 -12.231 8.202 1.00 93.44 191 PHE A O 1
ATOM 1542 N N . ASN A 1 192 ? -1.188 -14.182 7.243 1.00 90.12 192 ASN A N 1
ATOM 1543 C CA . ASN A 1 192 ? -2.532 -14.275 7.817 1.00 90.12 192 ASN A CA 1
ATOM 1544 C C . ASN A 1 192 ? -2.691 -15.464 8.781 1.00 90.12 192 ASN A C 1
ATOM 1546 O O . ASN A 1 192 ? -3.746 -15.597 9.397 1.00 90.12 192 ASN A O 1
ATOM 1550 N N . ASP A 1 19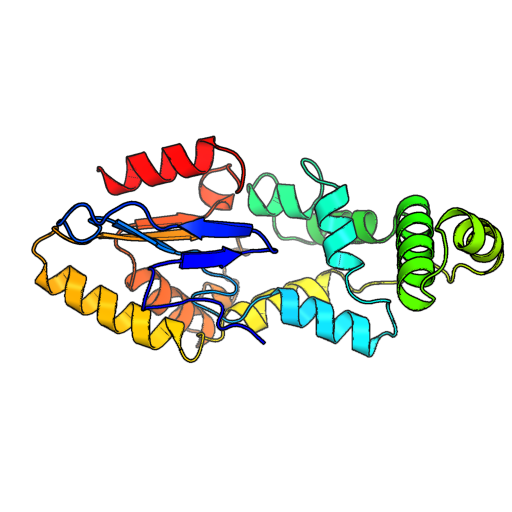3 ? -1.673 -16.313 8.941 1.00 93.62 193 ASP A N 1
ATOM 1551 C CA . ASP A 1 193 ? -1.704 -17.432 9.881 1.00 93.62 193 ASP A CA 1
ATOM 1552 C C . ASP A 1 193 ? -1.225 -16.981 11.267 1.00 93.62 193 ASP A C 1
ATOM 1554 O O . ASP A 1 193 ? -0.040 -16.726 11.487 1.00 93.62 193 ASP A O 1
ATOM 1558 N N . GLU A 1 194 ? -2.145 -16.931 12.230 1.00 93.25 194 GLU A N 1
ATOM 1559 C CA . GLU A 1 194 ? -1.879 -16.563 13.627 1.00 93.25 194 GLU A CA 1
ATOM 1560 C C . GLU A 1 194 ? -0.903 -17.517 14.351 1.00 93.25 194 GLU A C 1
ATOM 1562 O O . GLU A 1 194 ? -0.432 -17.223 15.453 1.00 93.25 194 GLU A O 1
ATOM 1567 N N . LYS A 1 195 ? -0.551 -18.659 13.752 1.00 95.25 195 LYS A N 1
ATOM 1568 C CA . LYS A 1 195 ? 0.517 -19.536 14.255 1.00 95.25 195 LYS A CA 1
ATOM 1569 C C . LYS A 1 195 ? 1.910 -18.997 13.932 1.00 95.25 195 LYS A C 1
ATOM 1571 O O . LYS A 1 195 ? 2.875 -19.359 14.611 1.00 95.25 195 LYS A O 1
ATOM 1576 N N . THR A 1 196 ? 2.037 -18.085 12.973 1.00 95.19 196 THR A N 1
ATOM 1577 C CA . THR A 1 196 ? 3.313 -17.461 12.602 1.00 95.19 196 THR A CA 1
ATOM 1578 C C . THR A 1 196 ? 3.547 -16.152 13.369 1.00 95.19 196 THR A C 1
ATOM 1580 O O . THR A 1 196 ? 2.590 -15.527 13.837 1.00 95.19 196 THR A O 1
ATOM 1583 N N . PRO A 1 197 ? 4.808 -15.705 13.532 1.00 94.75 197 PRO A N 1
ATOM 1584 C CA . PRO A 1 197 ? 5.101 -14.403 14.134 1.00 94.75 197 PRO A CA 1
ATOM 1585 C C . PRO A 1 197 ? 4.409 -13.237 13.415 1.00 94.75 197 PRO A C 1
ATOM 1587 O O . PRO A 1 197 ? 3.799 -12.395 14.074 1.00 94.75 197 PRO A O 1
ATOM 1590 N N . ASP A 1 198 ? 4.438 -13.226 12.081 1.00 93.81 198 ASP A N 1
ATOM 1591 C CA . ASP A 1 198 ? 3.867 -12.142 11.278 1.00 93.81 198 ASP A CA 1
ATOM 1592 C C . ASP A 1 198 ? 2.338 -12.112 11.349 1.00 93.81 198 ASP A C 1
ATOM 1594 O O . ASP A 1 198 ? 1.747 -11.041 11.494 1.00 93.81 198 ASP A O 1
ATOM 1598 N N . GLY A 1 199 ? 1.681 -13.277 11.320 1.00 93.94 199 GLY A N 1
ATOM 1599 C CA . GLY A 1 199 ? 0.230 -13.353 11.475 1.00 93.94 199 GLY A CA 1
ATOM 1600 C C . GLY A 1 199 ? -0.236 -12.898 12.860 1.00 93.94 199 GLY A C 1
ATOM 1601 O O . GLY A 1 199 ? -1.218 -12.159 12.961 1.00 93.94 199 GLY A O 1
ATOM 1602 N N . ARG A 1 200 ? 0.502 -13.233 13.932 1.00 95.75 200 ARG A N 1
ATOM 1603 C CA . ARG A 1 200 ? 0.226 -12.686 15.277 1.00 95.75 200 ARG A CA 1
ATOM 1604 C C . ARG A 1 200 ? 0.383 -11.174 15.324 1.00 95.75 200 ARG A C 1
ATOM 1606 O O . ARG A 1 200 ? -0.485 -10.500 15.872 1.00 95.75 200 ARG A O 1
ATOM 1613 N N . GLN A 1 201 ? 1.451 -10.644 14.733 1.00 94.75 201 GLN A N 1
ATOM 1614 C CA . GLN A 1 201 ? 1.698 -9.203 14.686 1.00 94.75 201 GLN A CA 1
ATOM 1615 C C . GLN A 1 201 ? 0.608 -8.463 13.893 1.00 94.75 201 GLN A C 1
ATOM 1617 O O . GLN A 1 201 ? 0.162 -7.391 14.306 1.00 94.75 201 GLN A O 1
ATOM 1622 N N . ASN A 1 202 ? 0.138 -9.037 12.784 1.00 94.25 202 ASN A N 1
ATOM 1623 C CA . ASN A 1 202 ? -0.972 -8.499 11.996 1.00 94.25 202 ASN A CA 1
ATOM 1624 C C . ASN A 1 202 ? -2.287 -8.501 12.796 1.00 94.25 202 ASN A C 1
ATOM 1626 O O . ASN A 1 202 ? -3.001 -7.497 12.815 1.00 94.25 202 ASN A O 1
ATOM 1630 N N . LYS A 1 203 ? -2.583 -9.595 13.514 1.00 95.44 203 LYS A N 1
ATOM 1631 C CA . LYS A 1 203 ? -3.745 -9.678 14.412 1.00 95.44 203 LYS A CA 1
ATOM 1632 C C . LYS A 1 203 ? -3.677 -8.631 15.524 1.00 95.44 203 LYS A C 1
ATOM 1634 O O . LYS A 1 203 ? -4.656 -7.921 15.749 1.00 95.44 203 LYS A O 1
ATOM 1639 N N . GLU A 1 204 ? -2.529 -8.510 16.194 1.00 96.38 204 GLU A N 1
ATOM 1640 C CA . GLU A 1 204 ? -2.319 -7.525 17.260 1.00 96.38 204 GLU A CA 1
ATOM 1641 C C . GLU A 1 204 ? -2.537 -6.105 16.733 1.00 96.38 204 GLU A C 1
ATOM 1643 O O . GLU A 1 204 ? -3.306 -5.349 17.322 1.00 96.38 204 GLU A O 1
ATOM 1648 N N . LEU A 1 205 ? -1.936 -5.761 15.589 1.00 96.88 205 LEU A N 1
ATOM 1649 C CA . LEU A 1 205 ? -2.123 -4.457 14.956 1.00 96.88 205 LEU A CA 1
ATOM 1650 C C . LEU A 1 205 ? -3.603 -4.171 14.679 1.00 96.88 205 LEU A C 1
ATOM 1652 O O . LEU A 1 205 ? -4.090 -3.110 15.060 1.00 96.88 205 LEU A O 1
ATOM 1656 N N . LYS A 1 206 ? -4.328 -5.107 14.051 1.00 96.81 206 LYS A N 1
ATOM 1657 C CA . LYS A 1 206 ? -5.758 -4.935 13.747 1.00 96.81 206 LYS A CA 1
ATOM 1658 C C . LYS A 1 206 ? -6.603 -4.756 15.010 1.00 96.81 206 LYS A C 1
ATOM 1660 O O . LYS A 1 206 ? -7.532 -3.959 14.989 1.00 96.81 206 LYS A O 1
ATOM 1665 N N . SER A 1 207 ? -6.244 -5.414 16.115 1.00 97.44 207 SER A N 1
ATOM 1666 C CA . SER A 1 207 ? -6.955 -5.280 17.397 1.00 97.44 207 SER A CA 1
ATOM 1667 C C . SER A 1 207 ? -6.837 -3.894 18.050 1.00 97.44 207 SER A C 1
ATOM 1669 O O . SER A 1 207 ? -7.565 -3.594 18.992 1.00 97.44 207 SER A O 1
ATOM 1671 N N . LEU A 1 208 ? -5.941 -3.029 17.557 1.00 98.44 208 LEU A N 1
ATOM 1672 C CA . LEU A 1 208 ? -5.814 -1.645 18.027 1.00 98.44 208 LEU A CA 1
ATOM 1673 C C . LEU A 1 208 ? -6.871 -0.703 17.431 1.00 98.44 208 LEU A C 1
ATOM 1675 O O . LEU A 1 208 ? -6.933 0.460 17.832 1.00 98.44 208 LEU A O 1
ATOM 1679 N N . PHE A 1 209 ? -7.691 -1.173 16.494 1.00 98.44 209 PHE A N 1
ATOM 1680 C CA . PHE A 1 209 ? -8.690 -0.364 15.806 1.00 98.44 209 PHE A CA 1
ATOM 1681 C C . PHE A 1 209 ? -10.100 -0.854 16.139 1.00 98.44 209 PHE A C 1
ATOM 1683 O O . PHE A 1 209 ? -10.363 -2.052 16.093 1.00 98.44 209 PHE A O 1
ATOM 1690 N N . ASP A 1 210 ? -11.011 0.075 16.432 1.00 97.75 210 ASP A N 1
ATOM 1691 C CA . ASP A 1 210 ? -12.445 -0.217 16.551 1.00 97.75 210 ASP A CA 1
ATOM 1692 C C . ASP A 1 210 ? -13.030 -0.570 15.172 1.00 97.75 210 ASP A C 1
ATOM 1694 O O . ASP A 1 210 ? -13.873 -1.454 15.038 1.00 97.75 210 ASP A O 1
ATOM 1698 N N . VAL A 1 211 ? -12.534 0.099 14.123 1.00 97.81 211 VAL A N 1
ATOM 1699 C CA . VAL A 1 211 ? -12.935 -0.107 12.726 1.00 97.81 211 VAL A CA 1
ATOM 1700 C C . VAL A 1 211 ? -11.693 -0.248 11.855 1.00 97.81 211 VAL A C 1
ATOM 1702 O O . VAL A 1 211 ? -10.820 0.616 11.869 1.00 97.81 211 VAL A O 1
ATOM 1705 N N . PHE A 1 212 ? -11.625 -1.305 11.047 1.00 98.00 212 PHE A N 1
ATOM 1706 C CA . PHE A 1 212 ? -10.539 -1.518 10.090 1.00 98.00 212 PHE A CA 1
ATOM 1707 C C . PHE A 1 212 ? -11.107 -1.706 8.680 1.00 98.00 212 PHE A C 1
ATOM 1709 O O . PHE A 1 212 ? -11.658 -2.759 8.360 1.00 98.00 212 PHE A O 1
ATOM 1716 N N . VAL A 1 213 ? -10.961 -0.692 7.826 1.00 98.44 213 VAL A N 1
ATOM 1717 C CA . VAL A 1 213 ? -11.377 -0.739 6.419 1.00 98.44 213 VAL A CA 1
ATOM 1718 C C . VAL A 1 213 ? -10.193 -1.150 5.549 1.00 98.44 213 VAL A C 1
ATOM 1720 O O . VAL A 1 213 ? -9.185 -0.447 5.445 1.00 98.44 213 VAL A O 1
ATOM 1723 N N . SER A 1 214 ? -10.334 -2.310 4.914 1.00 98.12 214 SER A N 1
ATOM 1724 C CA . SER A 1 214 ? -9.391 -2.858 3.942 1.00 98.12 214 SER A CA 1
ATOM 1725 C C . SER A 1 214 ? -9.967 -2.682 2.543 1.00 98.12 214 SER A C 1
ATOM 1727 O O . SER A 1 214 ? -11.007 -3.263 2.243 1.00 98.12 214 SER A O 1
ATOM 1729 N N . SER A 1 215 ? -9.286 -1.899 1.704 1.00 98.56 215 SER A N 1
ATOM 1730 C CA . SER A 1 215 ? -9.726 -1.538 0.347 1.00 98.56 215 SER A CA 1
ATOM 1731 C C . SER A 1 215 ? -10.169 -2.749 -0.487 1.00 98.56 215 SER A C 1
ATOM 1733 O O . SER A 1 215 ? -11.282 -2.772 -1.006 1.00 98.56 215 SER A O 1
ATOM 1735 N N . ALA A 1 216 ? -9.356 -3.810 -0.505 1.00 98.06 216 ALA A N 1
ATOM 1736 C CA . ALA A 1 216 ? -9.612 -4.990 -1.319 1.00 98.06 216 ALA A CA 1
ATOM 1737 C C . ALA A 1 216 ? -10.791 -5.834 -0.829 1.00 98.06 216 ALA A C 1
ATOM 1739 O O . ALA A 1 216 ? -11.416 -6.524 -1.622 1.00 98.06 216 ALA A O 1
ATOM 1740 N N . HIS A 1 217 ? -11.127 -5.773 0.463 1.00 98.06 217 HIS A N 1
ATOM 1741 C CA . HIS A 1 217 ? -12.297 -6.482 0.988 1.00 98.06 217 HIS A CA 1
ATOM 1742 C C . HIS A 1 217 ? -13.604 -5.719 0.743 1.00 98.06 217 HIS A C 1
ATOM 1744 O O . HIS A 1 217 ? -14.672 -6.313 0.859 1.00 98.06 217 HIS A O 1
ATOM 1750 N N . VAL A 1 218 ? -13.533 -4.417 0.444 1.00 98.19 218 VAL A N 1
ATOM 1751 C CA . VAL A 1 218 ? -14.717 -3.568 0.234 1.00 98.19 218 VAL A CA 1
ATOM 1752 C C . VAL A 1 218 ? -14.910 -3.147 -1.223 1.00 98.19 218 VAL A C 1
ATOM 1754 O O . VAL A 1 218 ? -15.888 -2.469 -1.516 1.00 98.19 218 VAL A O 1
ATOM 1757 N N . GLY A 1 219 ? -14.016 -3.536 -2.141 1.00 98.00 219 GLY A N 1
ATOM 1758 C CA . GLY A 1 219 ? -14.166 -3.220 -3.566 1.00 98.00 219 GLY A CA 1
ATOM 1759 C C . GLY A 1 219 ? -13.863 -1.763 -3.930 1.00 98.00 219 GLY A C 1
ATOM 1760 O O . GLY A 1 219 ? -14.301 -1.290 -4.972 1.00 98.00 219 GLY A O 1
ATOM 1761 N N . MET A 1 220 ? -13.171 -1.015 -3.066 1.00 97.50 220 MET A N 1
ATOM 1762 C CA . MET A 1 220 ? -12.929 0.429 -3.226 1.00 97.50 220 MET A CA 1
ATOM 1763 C C . MET A 1 220 ? -11.452 0.738 -3.000 1.00 97.50 220 MET A C 1
ATOM 1765 O O . MET A 1 220 ? -10.724 -0.104 -2.484 1.00 97.50 220 MET A O 1
ATOM 1769 N N . ARG A 1 221 ? -10.976 1.943 -3.337 1.00 96.50 221 ARG A N 1
ATOM 1770 C CA . ARG A 1 221 ? -9.555 2.299 -3.195 1.00 96.50 221 ARG A CA 1
ATOM 1771 C C . ARG A 1 221 ? -9.354 3.787 -2.919 1.00 96.50 221 ARG A C 1
ATOM 1773 O O . ARG A 1 221 ? -10.017 4.624 -3.509 1.00 96.50 221 ARG A O 1
ATOM 1780 N N . LYS A 1 222 ? -8.375 4.147 -2.080 1.00 97.25 222 LYS A N 1
ATOM 1781 C CA . LYS A 1 222 ? -7.931 5.548 -1.966 1.00 97.25 222 LYS A CA 1
ATOM 1782 C C . LYS A 1 222 ? -7.198 5.980 -3.248 1.00 97.25 222 LYS A C 1
ATOM 1784 O O . LYS A 1 222 ? -6.340 5.223 -3.713 1.00 97.25 222 LYS A O 1
ATOM 1789 N N . PRO A 1 223 ? -7.410 7.203 -3.763 1.00 95.88 223 PRO A N 1
ATOM 1790 C CA . PRO A 1 223 ? -8.097 8.324 -3.122 1.00 95.88 223 PRO A CA 1
ATOM 1791 C C . PRO A 1 223 ? -9.553 8.528 -3.587 1.00 95.88 223 PRO A C 1
ATOM 1793 O O . PRO A 1 223 ? -10.048 9.647 -3.477 1.00 95.88 223 PRO A O 1
ATOM 1796 N N . ASP A 1 224 ? -10.229 7.501 -4.107 1.00 95.62 224 ASP A N 1
ATOM 1797 C CA . ASP A 1 224 ? -11.614 7.640 -4.571 1.00 95.62 224 ASP A CA 1
ATOM 1798 C C . ASP A 1 224 ? -12.530 8.010 -3.395 1.00 95.62 224 ASP A C 1
ATOM 1800 O O . ASP A 1 224 ? -12.390 7.475 -2.295 1.00 95.62 224 ASP A O 1
ATOM 1804 N N . GLU A 1 225 ? -13.456 8.948 -3.607 1.00 96.88 225 GLU A N 1
ATOM 1805 C CA . GLU A 1 225 ? -14.260 9.543 -2.528 1.00 96.88 225 GLU A CA 1
ATOM 1806 C C . GLU A 1 225 ? -15.108 8.498 -1.781 1.00 96.88 225 GLU A C 1
ATOM 1808 O O . GLU A 1 225 ? -15.230 8.543 -0.553 1.00 96.88 225 GLU A O 1
ATOM 1813 N N . ASP A 1 226 ? -15.614 7.502 -2.510 1.00 97.12 226 ASP A N 1
ATOM 1814 C CA . ASP A 1 226 ? -16.510 6.458 -2.009 1.00 97.12 226 ASP A CA 1
ATOM 1815 C C . ASP A 1 226 ? -15.929 5.684 -0.820 1.00 97.12 226 ASP A C 1
ATOM 1817 O O . ASP A 1 226 ? -16.649 5.377 0.132 1.00 97.12 226 ASP A O 1
ATOM 1821 N N . ILE A 1 227 ? -14.615 5.418 -0.806 1.00 98.06 227 ILE A N 1
ATOM 1822 C CA . ILE A 1 227 ? -13.999 4.672 0.300 1.00 98.06 227 ILE A CA 1
ATOM 1823 C C . ILE A 1 227 ? -13.947 5.497 1.591 1.00 98.06 227 ILE A C 1
ATOM 1825 O O . ILE A 1 227 ? -14.011 4.945 2.693 1.00 98.06 227 ILE A O 1
ATOM 1829 N N . TYR A 1 228 ? -13.848 6.823 1.474 1.00 97.62 228 TYR A N 1
ATOM 1830 C CA . TYR A 1 228 ? -13.882 7.718 2.625 1.00 97.62 228 TYR A CA 1
ATOM 1831 C C . TYR A 1 228 ? -15.302 7.831 3.172 1.00 97.62 228 TYR A C 1
ATOM 1833 O O . TYR A 1 228 ? -15.478 7.755 4.387 1.00 97.62 228 TYR A O 1
ATOM 1841 N N . TRP A 1 229 ? -16.314 7.919 2.301 1.00 97.06 229 TRP A N 1
ATOM 1842 C CA . TRP A 1 229 ? -17.717 7.851 2.716 1.00 97.06 229 TRP A CA 1
ATOM 1843 C C . TRP A 1 229 ? -18.039 6.530 3.409 1.00 97.06 229 TRP A C 1
ATOM 1845 O O . TRP A 1 229 ? -18.606 6.538 4.501 1.00 97.06 229 TRP A O 1
ATOM 1855 N N . TYR A 1 230 ? -17.591 5.407 2.847 1.00 97.50 230 TYR A N 1
ATOM 1856 C CA . TYR A 1 230 ? -17.736 4.095 3.468 1.00 97.50 230 TYR A CA 1
ATOM 1857 C C . TYR A 1 230 ? -17.085 4.041 4.859 1.00 97.50 230 TYR A C 1
ATOM 1859 O O . TYR A 1 230 ? -17.709 3.595 5.823 1.00 97.50 230 TYR A O 1
ATOM 1867 N N . ALA A 1 231 ? -15.851 4.539 4.997 1.00 97.06 231 ALA A N 1
ATOM 1868 C CA . ALA A 1 231 ? -15.164 4.585 6.285 1.00 97.06 231 ALA A CA 1
ATOM 1869 C C . ALA A 1 231 ? -15.898 5.470 7.306 1.00 97.06 231 ALA A C 1
ATOM 1871 O O . ALA A 1 231 ? -16.005 5.082 8.468 1.00 97.06 231 ALA A O 1
ATOM 1872 N N . ILE A 1 232 ? -16.435 6.621 6.880 1.00 94.31 232 ILE A N 1
ATOM 1873 C CA . ILE A 1 232 ? -17.245 7.503 7.730 1.00 94.31 232 ILE A CA 1
ATOM 1874 C C . ILE A 1 232 ? -18.509 6.781 8.202 1.00 94.31 232 ILE A C 1
ATOM 1876 O O . ILE A 1 232 ? -18.803 6.820 9.393 1.00 94.31 232 ILE A O 1
ATOM 1880 N N . THR A 1 233 ? -19.231 6.089 7.321 1.00 95.38 233 THR A N 1
ATOM 1881 C CA . THR A 1 233 ? -20.416 5.311 7.712 1.00 95.38 233 THR A CA 1
ATOM 1882 C C . THR A 1 233 ? -20.055 4.239 8.740 1.00 95.38 233 THR A C 1
ATOM 1884 O O . THR A 1 233 ? -20.676 4.171 9.796 1.00 95.38 233 THR A O 1
ATOM 1887 N N . ARG A 1 234 ? -18.978 3.478 8.508 1.00 95.69 234 ARG A N 1
ATOM 1888 C CA . ARG A 1 234 ? -18.543 2.399 9.412 1.00 95.69 234 ARG A CA 1
ATOM 1889 C C . ARG A 1 234 ? -18.126 2.867 10.805 1.00 95.69 234 ARG A C 1
ATOM 1891 O O . ARG A 1 234 ? -18.234 2.083 11.737 1.00 95.69 234 ARG A O 1
ATOM 1898 N N . VAL A 1 235 ? -17.636 4.100 10.964 1.00 92.75 235 VAL A N 1
ATOM 1899 C CA . VAL A 1 235 ? -17.318 4.658 12.297 1.00 92.75 235 VAL A CA 1
ATOM 1900 C C . VAL A 1 235 ? -18.536 5.240 13.024 1.00 92.75 235 VAL A C 1
ATOM 1902 O O . VAL A 1 235 ? -18.405 5.616 14.186 1.00 92.75 235 VAL A O 1
ATOM 1905 N N . HIS A 1 236 ? -19.686 5.370 12.354 1.00 85.38 236 HIS A N 1
ATOM 1906 C CA . HIS A 1 236 ? -20.940 5.834 12.960 1.00 85.38 236 HIS A CA 1
ATOM 1907 C C . HIS A 1 236 ? -21.866 4.689 13.410 1.00 85.38 236 HIS A C 1
ATOM 1909 O O . HIS A 1 236 ? -22.791 4.963 14.176 1.00 85.38 236 HIS A O 1
ATOM 1915 N N . GLU A 1 237 ? -21.639 3.463 12.927 1.00 81.50 237 GLU A N 1
ATOM 1916 C CA . GLU A 1 237 ? -22.348 2.228 13.316 1.00 81.50 237 GLU A CA 1
ATOM 1917 C C . GLU A 1 237 ? -21.901 1.709 14.689 1.00 81.50 237 GLU A C 1
ATOM 1919 O O . GLU A 1 237 ? -22.793 1.309 15.470 1.00 81.50 237 GLU A O 1
#